Protein AF-A0A0G0NUH0-F1 (afdb_monomer_lite)

Radius of gyration: 32.31 Å; chains: 1; bounding box: 114×52×75 Å

Sequence (338 aa):
MPTHFAQTRKLNSAAATLIKDTLSTSQLSYFAVLGSGNTFGDSILTISTTLGPSKTTNNLFIGDTLSIGIGDSMHTYLVRDIGNTATIALNVGLSAVDLGTGAVAIATRSAVHTITFNPQSNVAGGIWQFLIKATDGTDESYNDGIPDQKGFDLGAAGANILTAGDVTCPWGATASVGTTTSVTTGTPSVTSYYHVIQCALGAGETNPTTGSSTVVIGNTNKLINPTKGIGNTVEGYADLYTFYIRHTDSGGTPIEPDAQGKIALIEAVRVTATVDPTLTFTIDTTDTIGSTACGPGTVLSSAQTNVTATAVPFGSVAIGSTANQLAQRLGVITNLRK

pLDDT: mean 83.92, std 16.9, range [37.66, 98.62]

Organism: NCBI:txid1618489

Structure (mmCIF, N/CA/C/O backbone):
data_AF-A0A0G0NUH0-F1
#
_entry.id   AF-A0A0G0NUH0-F1
#
loop_
_atom_site.group_PDB
_atom_site.id
_atom_site.type_symbol
_atom_site.label_atom_id
_atom_site.label_alt_id
_atom_site.label_comp_id
_atom_site.label_asym_id
_atom_site.label_entity_id
_atom_site.label_seq_id
_atom_site.pdbx_PDB_ins_code
_atom_site.Cartn_x
_atom_site.Cartn_y
_atom_site.Cartn_z
_atom_site.occupancy
_atom_site.B_iso_or_equiv
_atom_site.auth_seq_id
_atom_site.auth_comp_id
_atom_site.auth_asym_id
_atom_site.auth_atom_id
_atom_site.pdbx_PDB_model_num
ATOM 1 N N . MET A 1 1 ? 40.352 26.048 -44.660 1.00 42.00 1 MET A N 1
ATOM 2 C CA . MET A 1 1 ? 38.923 25.714 -44.496 1.00 42.00 1 MET A CA 1
ATOM 3 C C . MET A 1 1 ? 38.755 25.050 -43.139 1.00 42.00 1 MET A C 1
ATOM 5 O O . MET A 1 1 ? 39.303 23.968 -42.976 1.00 42.00 1 MET A O 1
ATOM 9 N N . PRO A 1 2 ? 38.105 25.678 -42.148 1.00 37.66 2 PRO A N 1
ATOM 10 C CA . PRO A 1 2 ? 37.816 25.013 -40.889 1.00 37.66 2 PRO A CA 1
ATOM 11 C C . PRO A 1 2 ? 36.540 24.182 -41.052 1.00 37.66 2 PRO A C 1
ATOM 13 O O . PRO A 1 2 ? 35.464 24.711 -41.323 1.00 37.66 2 PRO A O 1
ATOM 16 N N . THR A 1 3 ? 36.669 22.867 -40.920 1.00 42.84 3 THR A N 1
ATOM 17 C CA . THR A 1 3 ? 35.544 21.941 -40.786 1.00 42.84 3 THR A CA 1
ATOM 18 C C . THR A 1 3 ? 34.896 22.152 -39.421 1.00 42.84 3 THR A C 1
ATOM 20 O O . THR A 1 3 ? 35.413 21.694 -38.403 1.00 42.84 3 THR A O 1
ATOM 23 N N . HIS A 1 4 ? 33.764 22.853 -39.391 1.00 41.22 4 HIS A N 1
ATOM 24 C CA . HIS A 1 4 ? 32.862 22.841 -38.245 1.00 41.22 4 HIS A CA 1
ATOM 25 C C . HIS A 1 4 ? 32.198 21.462 -38.162 1.00 41.22 4 HIS A C 1
ATOM 27 O O . HIS A 1 4 ? 31.212 21.196 -38.845 1.00 41.22 4 HIS A O 1
ATOM 33 N N . PHE A 1 5 ? 32.729 20.580 -37.316 1.00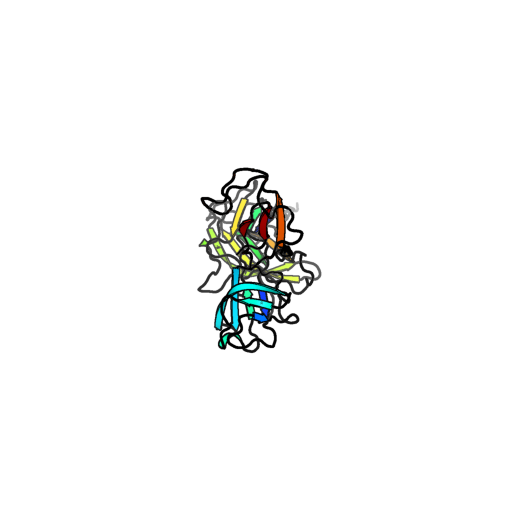 48.22 5 PHE A N 1
ATOM 34 C CA . PHE A 1 5 ? 31.928 19.484 -36.783 1.00 48.22 5 PHE A CA 1
ATOM 35 C C . PHE A 1 5 ? 30.891 20.102 -35.845 1.00 48.22 5 PHE A C 1
ATOM 37 O O . PHE A 1 5 ? 31.218 20.563 -34.751 1.00 48.22 5 PHE A O 1
ATOM 44 N N . ALA A 1 6 ? 29.639 20.154 -36.294 1.00 50.31 6 ALA A N 1
ATOM 45 C CA . ALA A 1 6 ? 28.519 20.381 -35.402 1.00 50.31 6 ALA A CA 1
ATOM 46 C C . ALA A 1 6 ? 28.491 19.212 -34.412 1.00 50.31 6 ALA A C 1
ATOM 48 O O . ALA A 1 6 ? 28.207 18.077 -34.789 1.00 50.31 6 ALA A O 1
ATOM 49 N N . GLN A 1 7 ? 28.817 19.482 -33.150 1.00 46.25 7 GLN A N 1
ATOM 50 C CA . GLN A 1 7 ? 28.501 18.575 -32.060 1.00 46.25 7 GLN A CA 1
ATOM 51 C C . GLN A 1 7 ? 26.977 18.432 -32.057 1.00 46.25 7 GLN A C 1
ATOM 53 O O . GLN A 1 7 ? 26.261 19.341 -31.634 1.00 46.25 7 GLN A O 1
ATOM 58 N N . THR A 1 8 ? 26.466 17.330 -32.607 1.00 43.47 8 THR A N 1
ATOM 59 C CA . THR A 1 8 ? 25.048 16.990 -32.516 1.00 43.47 8 THR A CA 1
ATOM 60 C C . THR A 1 8 ? 24.706 16.964 -31.035 1.00 43.47 8 THR A C 1
ATOM 62 O O . THR A 1 8 ? 25.209 16.112 -30.298 1.00 43.47 8 THR A O 1
ATOM 65 N N . ARG A 1 9 ? 23.894 17.921 -30.570 1.00 42.22 9 ARG A N 1
ATOM 66 C CA . ARG A 1 9 ? 23.266 17.802 -29.253 1.00 42.22 9 ARG A CA 1
ATOM 67 C C . ARG A 1 9 ? 22.572 16.444 -29.244 1.00 42.22 9 ARG A C 1
ATOM 69 O O . ARG A 1 9 ? 21.830 16.158 -30.183 1.00 42.22 9 ARG A O 1
ATOM 76 N N . LYS A 1 10 ? 22.834 15.607 -28.232 1.00 47.06 10 LYS A N 1
ATOM 77 C CA . LYS A 1 10 ? 22.001 14.424 -27.984 1.00 47.06 10 LYS A CA 1
ATOM 78 C C . LYS A 1 10 ? 20.554 14.919 -28.006 1.00 47.06 10 LYS A C 1
ATOM 80 O O . LYS A 1 10 ? 20.200 15.802 -27.225 1.00 47.06 10 LYS A O 1
ATOM 85 N N . LEU A 1 11 ? 19.762 14.430 -28.956 1.00 44.31 11 LEU A N 1
ATOM 86 C CA . LEU A 1 11 ? 18.319 14.591 -28.888 1.00 44.31 11 LEU A CA 1
ATOM 87 C C . LEU A 1 11 ? 17.907 13.794 -27.655 1.00 44.31 11 LEU A C 1
ATOM 89 O O . LEU A 1 11 ? 18.011 12.570 -27.657 1.00 44.31 11 LEU A O 1
ATOM 93 N N . ASN A 1 12 ? 17.541 14.485 -26.578 1.00 55.28 12 ASN A N 1
ATOM 94 C CA . ASN A 1 12 ? 16.866 13.821 -25.475 1.00 55.28 12 ASN A CA 1
ATOM 95 C C . ASN A 1 12 ? 15.562 13.280 -26.062 1.00 55.28 12 ASN A C 1
ATOM 97 O O . ASN A 1 12 ? 14.790 14.056 -26.633 1.00 55.28 12 ASN A O 1
ATOM 101 N N . SER A 1 13 ? 15.348 11.968 -25.980 1.00 65.75 13 SER A N 1
ATOM 102 C CA . SER A 1 13 ? 14.031 11.422 -26.286 1.00 65.75 13 SER A CA 1
ATOM 103 C C . SER A 1 13 ? 12.994 12.061 -25.353 1.00 65.75 13 SER A C 1
ATOM 105 O O . SER A 1 13 ? 13.316 12.477 -24.234 1.00 65.75 13 SER A O 1
ATOM 107 N N . ALA A 1 14 ? 11.763 12.201 -25.842 1.00 80.44 14 ALA A N 1
ATOM 108 C CA . ALA A 1 14 ? 10.648 12.640 -25.018 1.00 80.44 14 ALA A CA 1
ATOM 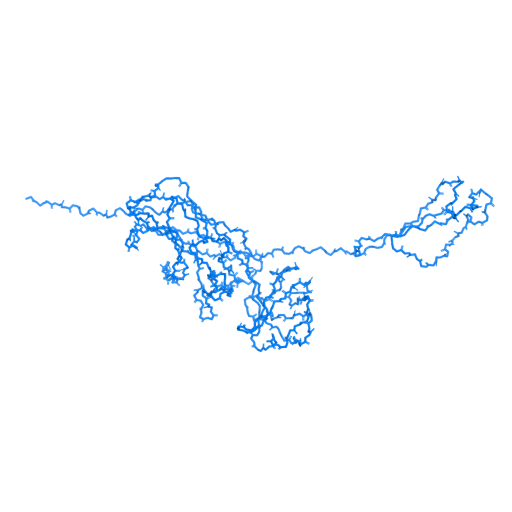109 C C . ALA A 1 14 ? 10.331 11.565 -23.969 1.00 80.44 14 ALA A C 1
ATOM 111 O O . ALA A 1 14 ? 10.426 10.382 -24.262 1.00 80.44 14 ALA A O 1
ATOM 112 N N . ALA A 1 15 ? 9.935 11.973 -22.764 1.00 88.25 15 ALA A N 1
ATOM 113 C CA . ALA A 1 15 ? 9.493 11.043 -21.727 1.00 88.25 15 ALA A CA 1
ATOM 114 C C . ALA A 1 15 ? 8.229 10.276 -22.158 1.00 88.25 15 ALA A C 1
ATOM 116 O O . ALA A 1 15 ? 7.454 10.762 -22.987 1.00 88.25 15 ALA A O 1
ATOM 117 N N . ALA A 1 16 ? 7.972 9.119 -21.543 1.00 92.00 16 ALA A N 1
ATOM 118 C CA . ALA A 1 16 ? 6.703 8.410 -21.703 1.00 92.00 16 ALA A CA 1
ATOM 119 C C . ALA A 1 16 ? 5.486 9.311 -21.406 1.00 92.00 16 ALA A C 1
ATOM 121 O O . ALA A 1 16 ? 5.523 10.196 -20.549 1.00 92.00 16 ALA A O 1
ATOM 122 N N . THR A 1 17 ? 4.381 9.072 -22.112 1.00 94.25 17 THR A N 1
ATOM 123 C CA . THR A 1 17 ? 3.155 9.885 -22.020 1.00 94.25 17 THR A CA 1
ATOM 124 C C . THR A 1 17 ? 1.944 9.046 -21.617 1.00 94.25 17 THR A C 1
ATOM 126 O O . THR A 1 17 ? 2.037 7.825 -21.511 1.00 94.25 17 THR A O 1
ATOM 129 N N . LEU A 1 18 ? 0.801 9.705 -21.369 1.00 92.12 18 LEU A N 1
ATOM 130 C CA . LEU A 1 18 ? -0.467 9.070 -20.965 1.00 92.12 18 LEU A CA 1
ATOM 131 C C . LEU A 1 18 ? -0.307 8.099 -19.789 1.00 92.12 18 LEU A C 1
ATOM 133 O O . LEU A 1 18 ? -0.877 7.010 -19.774 1.00 92.12 18 LEU A O 1
ATOM 137 N N . ILE A 1 19 ? 0.501 8.508 -18.815 1.00 95.06 19 ILE A N 1
ATOM 138 C CA . ILE A 1 19 ? 0.822 7.679 -17.665 1.00 95.06 19 ILE A CA 1
ATOM 139 C C . ILE A 1 19 ? -0.318 7.695 -16.648 1.00 95.06 19 ILE A C 1
ATOM 141 O O . ILE A 1 19 ? -0.847 8.749 -16.293 1.00 95.06 19 ILE A O 1
ATOM 145 N N . LYS A 1 20 ? -0.695 6.512 -16.173 1.00 96.31 20 LYS A N 1
ATOM 146 C CA . LYS A 1 20 ? -1.731 6.325 -15.157 1.00 96.31 20 LYS A CA 1
ATOM 147 C C . LYS A 1 20 ? -1.429 5.074 -14.353 1.00 96.31 20 LYS A C 1
ATOM 149 O O . LYS A 1 20 ? -1.197 4.029 -14.949 1.00 96.31 20 LYS A O 1
ATOM 154 N N . ASP A 1 21 ? -1.529 5.175 -13.034 1.00 97.69 21 ASP A N 1
ATOM 155 C CA . ASP A 1 21 ? -1.546 4.030 -12.127 1.00 97.69 21 ASP A CA 1
ATOM 156 C C . ASP A 1 21 ? -2.960 3.855 -11.557 1.00 97.69 21 ASP A C 1
ATOM 158 O O . ASP A 1 21 ? -3.577 4.815 -11.089 1.00 97.69 21 ASP A O 1
ATOM 162 N N . THR A 1 22 ? -3.504 2.645 -11.662 1.00 96.56 22 THR A N 1
ATOM 163 C CA . THR A 1 22 ? -4.802 2.273 -11.090 1.00 96.56 22 THR A CA 1
ATOM 164 C C . THR A 1 22 ? -4.594 1.197 -10.041 1.00 96.56 22 THR A C 1
ATOM 166 O O . THR A 1 22 ? -4.088 0.121 -10.355 1.00 96.56 22 THR A O 1
ATOM 169 N N . LEU A 1 23 ? -5.045 1.467 -8.820 1.00 96.81 23 LEU A N 1
ATOM 170 C CA . LEU A 1 23 ? -4.975 0.518 -7.719 1.00 96.81 23 LEU A CA 1
ATOM 171 C C . LEU A 1 23 ? -6.221 -0.365 -7.669 1.00 96.81 23 LEU A C 1
ATOM 173 O O . LEU A 1 23 ? -7.339 0.123 -7.840 1.00 96.81 23 LEU A O 1
ATOM 177 N N . SER A 1 24 ? -6.048 -1.646 -7.340 1.00 96.75 24 SER A N 1
ATOM 178 C CA . SER A 1 24 ? -7.176 -2.536 -7.023 1.00 96.75 24 SER A CA 1
ATOM 179 C C . SER A 1 24 ? -7.959 -2.091 -5.780 1.00 96.75 24 SER A C 1
ATOM 181 O O . SER A 1 24 ? -9.122 -2.446 -5.622 1.00 96.75 24 SER A O 1
ATOM 183 N N . THR A 1 25 ? -7.322 -1.326 -4.891 1.00 93.31 25 THR A N 1
ATOM 184 C CA . THR A 1 25 ? -7.959 -0.606 -3.786 1.00 93.31 25 THR A CA 1
ATOM 185 C C . THR A 1 25 ? -7.178 0.670 -3.493 1.00 93.31 25 THR A C 1
ATOM 187 O O . THR A 1 25 ? -5.952 0.643 -3.410 1.00 93.31 25 THR A O 1
ATOM 190 N N . SER A 1 26 ? -7.880 1.789 -3.325 1.00 92.44 26 SER A N 1
ATOM 191 C CA . SER A 1 26 ? -7.289 3.072 -2.928 1.00 92.44 26 SER A CA 1
ATOM 192 C C . SER A 1 26 ? -7.298 3.289 -1.412 1.00 92.44 26 SER A C 1
ATOM 194 O O . SER A 1 26 ? -7.044 4.401 -0.957 1.00 92.44 26 SER A O 1
ATOM 196 N N . GLN A 1 27 ? -7.655 2.268 -0.628 1.00 93.38 27 GLN A N 1
ATOM 197 C CA . GLN A 1 27 ? -7.767 2.393 0.820 1.00 93.38 27 GLN A CA 1
ATOM 198 C C . GLN A 1 27 ? -6.382 2.461 1.473 1.00 93.38 27 GLN A C 1
ATOM 200 O O . GLN A 1 27 ? -5.528 1.614 1.205 1.00 93.38 27 GLN A O 1
ATOM 205 N N . LEU A 1 28 ? -6.184 3.430 2.365 1.00 94.38 28 LEU A N 1
ATOM 206 C CA . LEU A 1 28 ? -5.006 3.494 3.234 1.00 94.38 28 LEU A CA 1
ATOM 207 C C . LEU A 1 28 ? -4.943 2.287 4.184 1.00 94.38 28 LEU A C 1
ATOM 209 O O . LEU A 1 28 ? -5.973 1.781 4.632 1.00 94.38 28 LEU A O 1
ATOM 213 N N . SER A 1 29 ? -3.742 1.859 4.556 1.00 95.62 29 SER A N 1
ATOM 214 C CA . SER A 1 29 ? -3.561 0.945 5.686 1.00 95.62 29 SER A CA 1
ATOM 215 C C . SER A 1 29 ? -3.875 1.633 7.016 1.00 95.62 29 SER A C 1
ATOM 217 O O . SER A 1 29 ? -3.938 2.860 7.123 1.00 95.62 29 SER A O 1
ATOM 219 N N . TYR A 1 30 ? -4.064 0.826 8.053 1.00 95.19 30 TYR A N 1
ATOM 220 C CA . TYR A 1 30 ? -4.311 1.284 9.409 1.00 95.19 30 TYR A CA 1
ATOM 221 C C . TYR A 1 30 ? -3.113 0.979 10.305 1.00 95.19 30 TYR A C 1
ATOM 223 O O . TYR A 1 30 ? -2.626 -0.148 10.324 1.00 95.19 30 TYR A O 1
ATOM 231 N N . PHE A 1 31 ? -2.679 1.971 11.075 1.00 95.00 31 PHE A N 1
ATOM 232 C CA . PHE A 1 31 ? -1.661 1.828 12.113 1.00 95.00 31 PHE A CA 1
ATOM 233 C C . PHE A 1 31 ? -2.004 2.788 13.242 1.00 95.00 31 PHE A C 1
ATOM 235 O O . PHE A 1 31 ? -1.845 4.003 13.093 1.00 95.00 31 PHE A O 1
ATOM 242 N N . ALA A 1 32 ? -2.459 2.260 14.371 1.00 95.19 32 ALA A N 1
ATOM 243 C CA . ALA A 1 32 ? -2.742 3.037 15.570 1.00 95.19 32 ALA A CA 1
ATOM 244 C C . ALA A 1 32 ? -1.865 2.582 16.732 1.00 95.19 32 ALA A C 1
ATOM 246 O O . ALA A 1 32 ? -1.564 1.401 16.868 1.00 95.19 32 ALA A O 1
ATOM 247 N N . VAL A 1 33 ? -1.507 3.517 17.607 1.00 95.44 33 VAL A N 1
ATOM 248 C CA . VAL A 1 33 ? -0.908 3.195 18.909 1.00 95.44 33 VAL A CA 1
ATOM 249 C C . VAL A 1 33 ? -2.034 2.885 19.892 1.00 95.44 33 VAL A C 1
ATOM 251 O O . VAL A 1 33 ? -3.074 3.545 19.861 1.00 95.44 33 VAL A O 1
ATOM 254 N N . LEU A 1 34 ? -1.853 1.901 20.772 1.00 96.25 34 LEU A N 1
ATOM 255 C CA . LEU A 1 34 ? -2.833 1.586 21.811 1.00 96.25 34 LEU A CA 1
ATOM 256 C C . LEU A 1 34 ? -2.995 2.747 22.804 1.00 96.25 34 LEU A C 1
ATOM 258 O O . LEU A 1 34 ? -2.041 3.434 23.171 1.00 96.25 34 LEU A O 1
ATOM 262 N N . GLY A 1 35 ? -4.236 2.977 23.228 1.00 94.75 35 GLY A N 1
ATOM 263 C CA . GLY A 1 35 ? -4.587 3.956 24.252 1.00 94.75 35 GLY A CA 1
ATOM 264 C C . GLY A 1 35 ? -4.334 3.431 25.665 1.00 94.75 35 GLY A C 1
ATOM 265 O O . GLY A 1 35 ? -4.039 2.252 25.879 1.00 94.75 35 GLY A O 1
ATOM 266 N N . SER A 1 36 ? -4.477 4.307 26.658 1.00 91.19 36 SER A N 1
ATOM 267 C CA . SER A 1 36 ? -4.458 3.895 28.061 1.00 91.19 36 SER A CA 1
ATOM 268 C C . SER A 1 36 ? -5.728 3.124 28.434 1.00 91.19 36 SER A C 1
ATOM 270 O O . SER A 1 36 ? -6.788 3.318 27.843 1.00 91.19 36 SER A O 1
ATOM 272 N N . GLY A 1 37 ? -5.626 2.263 29.449 1.00 90.69 37 GLY A N 1
ATOM 273 C CA . GLY A 1 37 ? -6.780 1.570 30.030 1.00 90.69 37 GLY A CA 1
ATOM 274 C C . GLY A 1 37 ? -7.122 0.216 29.409 1.00 90.69 37 GLY A C 1
ATOM 275 O O . GLY A 1 37 ? -8.014 -0.441 29.927 1.00 90.69 37 GLY A O 1
ATOM 276 N N . ASN A 1 38 ? -6.406 -0.228 28.372 1.00 95.06 38 ASN A N 1
ATOM 277 C CA . ASN A 1 38 ? -6.509 -1.607 27.892 1.00 95.06 38 ASN A CA 1
ATOM 278 C C . ASN A 1 38 ? -5.914 -2.580 28.920 1.00 95.06 38 ASN A C 1
ATOM 280 O O . ASN A 1 38 ? -4.800 -2.376 29.409 1.00 95.06 38 ASN A O 1
ATOM 284 N N . THR A 1 39 ? -6.637 -3.650 29.222 1.00 95.44 39 THR A N 1
ATOM 285 C CA . THR A 1 39 ? -6.254 -4.694 30.172 1.00 95.44 39 THR A CA 1
ATOM 286 C C . THR A 1 39 ? -6.440 -6.090 29.580 1.00 95.44 39 THR A C 1
ATOM 288 O O . THR A 1 39 ? -7.087 -6.290 28.551 1.00 95.44 39 THR A O 1
ATOM 291 N N . PHE A 1 40 ? -5.796 -7.082 30.199 1.00 95.62 40 PHE A N 1
ATOM 292 C CA . PHE A 1 40 ? -5.852 -8.463 29.728 1.00 95.62 40 PHE A CA 1
ATOM 293 C C . PHE A 1 40 ? -7.292 -8.981 29.740 1.00 95.62 40 PHE A C 1
ATOM 295 O O . PHE A 1 40 ? -7.987 -8.871 30.747 1.00 95.62 40 PHE A O 1
ATOM 302 N N . GLY A 1 41 ? -7.708 -9.595 28.632 1.00 95.62 41 GLY A N 1
ATOM 303 C CA . GLY A 1 41 ? -9.059 -10.114 28.456 1.00 95.62 41 GLY A CA 1
ATOM 304 C C . GLY A 1 41 ? -10.074 -9.084 27.956 1.00 95.62 41 GLY A C 1
ATOM 305 O O . GLY A 1 41 ? -11.197 -9.482 27.638 1.00 95.62 41 GLY A O 1
ATOM 306 N N . ASP A 1 42 ? -9.704 -7.807 27.809 1.00 96.12 42 ASP A N 1
ATOM 307 C CA . ASP A 1 42 ? -10.608 -6.805 27.244 1.00 96.12 42 ASP A CA 1
ATOM 308 C C . ASP A 1 42 ? -10.957 -7.145 25.798 1.00 96.12 42 ASP A C 1
ATOM 310 O O . ASP A 1 42 ? -10.086 -7.351 24.958 1.00 96.12 42 ASP A O 1
ATOM 314 N N . SER A 1 43 ? -12.253 -7.184 25.498 1.00 95.56 43 SER A N 1
ATOM 315 C CA . SER A 1 43 ? -12.764 -7.318 24.127 1.00 95.56 43 SER A CA 1
ATOM 316 C C . SER A 1 43 ? -13.064 -5.964 23.484 1.00 95.56 43 SER A C 1
ATOM 318 O O . SER A 1 43 ? -13.479 -5.913 22.331 1.00 95.56 43 SER A O 1
ATOM 320 N N . ILE A 1 44 ? -12.847 -4.865 24.212 1.00 96.69 44 ILE A N 1
ATOM 321 C CA . ILE A 1 44 ? -12.942 -3.502 23.698 1.00 96.69 44 ILE A CA 1
ATOM 322 C C . ILE A 1 44 ? -11.544 -2.898 23.743 1.00 96.69 44 ILE A C 1
ATOM 324 O O . ILE A 1 44 ? -11.040 -2.540 24.802 1.00 96.69 44 ILE A O 1
ATOM 328 N N . LEU A 1 45 ? -10.934 -2.780 22.572 1.00 97.44 45 LEU A N 1
ATOM 329 C CA . LEU A 1 45 ? -9.658 -2.121 22.377 1.00 97.44 45 LEU A CA 1
ATOM 330 C C . LEU A 1 45 ? -9.863 -0.610 22.304 1.00 97.44 45 LEU A C 1
ATOM 332 O O . LEU A 1 45 ? -10.657 -0.121 21.502 1.00 97.44 45 LEU A O 1
ATOM 336 N N . THR A 1 46 ? -9.090 0.125 23.088 1.00 97.12 46 THR A N 1
ATOM 337 C CA . THR A 1 46 ? -8.982 1.582 23.011 1.00 97.12 46 THR A CA 1
ATOM 338 C C . THR A 1 46 ? -7.682 1.965 22.309 1.00 97.12 46 THR A C 1
ATOM 340 O O . THR A 1 46 ? -6.607 1.512 22.706 1.00 97.12 46 THR A O 1
ATOM 343 N N . ILE A 1 47 ? -7.749 2.816 21.287 1.00 96.88 47 ILE A N 1
ATOM 344 C CA . ILE A 1 47 ? -6.569 3.390 20.616 1.00 96.88 47 ILE A CA 1
ATOM 345 C C . ILE A 1 47 ? -6.230 4.774 21.179 1.00 96.88 47 ILE A C 1
ATOM 347 O O . ILE A 1 47 ? -7.071 5.455 21.768 1.00 96.88 47 ILE A O 1
ATOM 351 N N . SER A 1 48 ? -4.996 5.219 20.969 1.00 95.19 48 SER A N 1
ATOM 352 C CA . SER A 1 48 ? -4.593 6.594 21.229 1.00 95.19 48 SER A CA 1
ATOM 353 C C . SER A 1 48 ? -5.116 7.513 20.129 1.00 95.19 48 SER A C 1
ATOM 355 O O . SER A 1 48 ? -4.894 7.279 18.945 1.00 95.19 48 SER A O 1
ATOM 357 N N . THR A 1 49 ? -5.770 8.604 20.521 1.00 92.62 49 THR A N 1
ATOM 358 C CA . THR A 1 49 ? -6.239 9.645 19.591 1.00 92.62 49 THR A CA 1
ATOM 359 C C . THR A 1 49 ? -5.211 10.758 19.376 1.00 92.62 49 THR A C 1
ATOM 361 O O . THR A 1 49 ? -5.452 11.706 18.629 1.00 92.62 49 THR A O 1
ATOM 364 N N . THR A 1 50 ? -4.046 10.667 20.025 1.00 91.69 50 THR A N 1
ATOM 365 C CA . THR A 1 50 ? -2.979 11.678 19.952 1.00 91.69 50 THR A CA 1
ATOM 366 C C . THR A 1 50 ? -1.669 11.127 19.398 1.00 91.69 50 THR A C 1
ATOM 368 O O . THR A 1 50 ? -0.888 11.900 18.839 1.00 91.69 50 THR A O 1
ATOM 371 N N . LEU A 1 51 ? -1.445 9.814 19.497 1.00 91.12 51 LEU A N 1
ATOM 372 C CA . LEU A 1 51 ? -0.227 9.136 19.054 1.00 91.12 51 LEU A CA 1
ATOM 373 C C . LEU A 1 51 ? -0.470 8.274 17.814 1.00 91.12 51 LEU A C 1
ATOM 375 O O . LEU A 1 51 ? -1.558 7.746 17.611 1.00 91.12 51 LEU A O 1
ATOM 379 N N . GLY A 1 52 ? 0.593 8.095 17.032 1.00 89.56 52 GLY A N 1
ATOM 380 C CA . GLY A 1 52 ? 0.599 7.266 15.833 1.00 89.56 52 GLY A CA 1
ATOM 381 C C . GLY A 1 52 ? -0.022 7.926 14.592 1.00 89.56 52 GLY A C 1
ATOM 382 O O . GLY A 1 52 ? -0.582 9.027 14.677 1.00 89.56 52 GLY A O 1
ATOM 383 N N . PRO A 1 53 ? 0.087 7.255 13.431 1.00 90.31 53 PRO A N 1
ATOM 384 C CA . PRO A 1 53 ? -0.504 7.697 12.168 1.00 90.31 53 PRO A CA 1
ATOM 385 C C . PRO A 1 53 ? -2.035 7.735 12.196 1.00 90.31 53 PRO A C 1
ATOM 387 O O . PRO A 1 53 ? -2.652 8.741 11.842 1.00 90.31 53 PRO A O 1
ATOM 390 N N . SER A 1 54 ? -2.659 6.644 12.644 1.00 91.94 54 SER A N 1
ATOM 391 C CA . SER A 1 54 ? -4.114 6.503 12.712 1.00 91.94 54 SER A CA 1
ATOM 392 C C . SER A 1 54 ? -4.589 6.864 14.112 1.00 91.94 54 SER A C 1
ATOM 394 O O . SER A 1 54 ? -4.323 6.152 15.076 1.00 91.94 54 SER A O 1
ATOM 396 N N . LYS A 1 55 ? -5.291 7.994 14.207 1.00 91.88 55 LYS A N 1
ATOM 397 C CA . LYS A 1 55 ? -5.788 8.573 15.469 1.00 91.88 55 LYS A CA 1
ATOM 398 C C . LYS A 1 55 ? -7.290 8.392 15.665 1.00 91.88 55 LYS A C 1
ATOM 400 O O . LYS A 1 55 ? -7.849 8.855 16.657 1.00 91.88 55 LYS A O 1
ATOM 405 N N . THR A 1 56 ? -7.948 7.770 14.693 1.00 92.00 56 THR A N 1
ATOM 406 C CA . THR A 1 56 ? -9.373 7.461 14.718 1.00 92.00 56 THR A CA 1
ATOM 407 C C . THR A 1 56 ? -9.590 6.061 14.166 1.00 92.00 56 THR A C 1
ATOM 409 O O . THR A 1 56 ? -8.797 5.579 13.365 1.00 92.00 56 THR A O 1
ATOM 412 N N . THR A 1 57 ? -10.701 5.427 14.516 1.00 92.88 57 THR A N 1
ATOM 413 C CA . THR A 1 57 ? -11.124 4.128 13.968 1.00 92.88 57 THR A CA 1
ATOM 414 C C . THR A 1 57 ? -11.779 4.231 12.583 1.00 92.88 57 THR A C 1
ATOM 416 O O . THR A 1 57 ? -12.413 3.279 12.130 1.00 92.88 57 THR A O 1
ATOM 419 N N . ASN A 1 58 ? -11.760 5.401 11.938 1.00 88.50 58 ASN A N 1
ATOM 420 C CA . ASN A 1 58 ? -12.649 5.685 10.805 1.00 88.50 58 ASN A CA 1
ATOM 421 C C . ASN A 1 58 ? -12.231 4.976 9.509 1.00 88.50 58 ASN A C 1
ATOM 423 O O . ASN A 1 58 ? -13.075 4.745 8.651 1.00 88.50 58 ASN A O 1
ATOM 427 N N . ASN A 1 59 ? -10.969 4.549 9.409 1.00 89.44 59 ASN A N 1
ATOM 428 C CA . ASN A 1 59 ? -10.468 3.717 8.312 1.00 89.44 59 ASN A CA 1
ATOM 429 C C . ASN A 1 59 ? -10.595 2.197 8.593 1.00 89.44 59 ASN A C 1
ATOM 431 O O . ASN A 1 59 ? -9.947 1.392 7.925 1.00 89.44 59 ASN A O 1
ATOM 435 N N . LEU A 1 60 ? -11.403 1.799 9.586 1.00 92.31 60 LEU A N 1
ATOM 436 C CA . LEU A 1 60 ? -11.683 0.399 9.922 1.00 92.31 60 LEU A CA 1
ATOM 437 C C . LEU A 1 60 ? -13.159 0.030 9.728 1.00 92.31 60 LEU A C 1
ATOM 439 O O . LEU A 1 60 ? -14.079 0.813 10.001 1.00 92.31 60 LEU A O 1
ATOM 443 N N . PHE A 1 61 ? -13.370 -1.226 9.343 1.00 91.50 61 PHE A N 1
ATOM 444 C CA . PHE A 1 61 ? -14.669 -1.857 9.149 1.00 91.50 61 PHE A CA 1
ATOM 445 C C . PHE A 1 61 ? -14.831 -3.124 9.980 1.00 91.50 61 PHE A C 1
ATOM 447 O O . PHE A 1 61 ? -13.875 -3.806 10.343 1.00 91.50 61 PHE A O 1
ATOM 454 N N . ILE A 1 62 ? -16.090 -3.474 10.235 1.00 93.44 62 ILE A N 1
ATOM 455 C CA . ILE A 1 62 ? -16.447 -4.773 10.801 1.00 93.44 62 ILE A CA 1
ATOM 456 C C . ILE A 1 62 ? -15.950 -5.878 9.867 1.00 93.44 62 ILE A C 1
ATOM 458 O O . ILE A 1 62 ? -16.188 -5.839 8.662 1.00 93.44 62 ILE A O 1
ATOM 462 N N . GLY A 1 63 ? -15.291 -6.879 10.445 1.00 94.50 63 GLY A N 1
ATOM 463 C CA . GLY A 1 63 ? -14.662 -7.978 9.722 1.00 94.50 63 GLY A CA 1
ATOM 464 C C . GLY A 1 63 ? -13.193 -7.740 9.382 1.00 94.50 63 GLY A C 1
ATOM 465 O O . GLY A 1 63 ? -12.530 -8.694 8.984 1.00 94.50 63 GLY A O 1
ATOM 466 N N . ASP A 1 64 ? -12.672 -6.526 9.583 1.00 95.88 64 ASP A N 1
ATOM 467 C CA . ASP A 1 64 ? -11.253 -6.254 9.385 1.00 95.88 64 ASP A CA 1
ATOM 468 C C . ASP A 1 64 ? -10.383 -7.071 10.337 1.00 95.88 64 ASP A C 1
ATOM 470 O O . ASP A 1 64 ? -10.711 -7.273 11.508 1.00 95.88 64 ASP A O 1
ATOM 474 N N . THR A 1 65 ? -9.242 -7.514 9.820 1.00 96.81 65 THR A N 1
ATOM 475 C CA . THR A 1 65 ? -8.212 -8.193 10.598 1.00 96.81 65 THR A CA 1
ATOM 476 C C . THR A 1 65 ? -7.226 -7.170 11.153 1.00 96.81 65 THR A C 1
ATOM 478 O O . THR A 1 65 ? -6.652 -6.395 10.388 1.00 96.81 65 THR A O 1
ATOM 481 N N . LEU A 1 66 ? -7.010 -7.197 12.467 1.00 97.19 66 LEU A N 1
ATOM 482 C CA . LEU A 1 66 ? -6.015 -6.390 13.166 1.00 97.19 66 LEU A CA 1
ATOM 483 C C . LEU A 1 66 ? -4.893 -7.275 13.693 1.00 97.19 66 LEU A C 1
ATOM 485 O O . LEU A 1 66 ? -5.147 -8.256 14.385 1.00 97.19 66 LEU A O 1
ATOM 489 N N . SER A 1 67 ? -3.658 -6.893 13.407 1.00 95.75 67 SER A N 1
ATOM 490 C CA . SER A 1 67 ? -2.472 -7.384 14.093 1.00 95.75 67 SER A CA 1
ATOM 491 C C . SER A 1 67 ? -2.196 -6.452 15.270 1.00 95.75 67 SER A C 1
ATOM 493 O O . SER A 1 67 ? -1.980 -5.259 15.055 1.00 95.75 67 SER A O 1
ATOM 495 N N . ILE A 1 68 ? -2.261 -6.951 16.502 1.00 97.31 68 ILE A N 1
ATOM 496 C CA . ILE A 1 68 ? -2.088 -6.157 17.722 1.00 97.31 68 ILE A CA 1
ATOM 497 C C . ILE A 1 68 ? -0.922 -6.716 18.524 1.00 97.31 68 ILE A C 1
ATOM 499 O O . ILE A 1 68 ? -0.853 -7.926 18.725 1.00 97.31 68 ILE A O 1
ATOM 503 N N . GLY A 1 69 ? -0.027 -5.848 18.988 1.00 95.19 69 GLY A N 1
ATOM 504 C CA . GLY A 1 69 ? 1.099 -6.257 19.819 1.00 95.19 69 GLY A CA 1
ATOM 505 C C . GLY A 1 69 ? 2.275 -5.290 19.771 1.00 95.19 69 GLY A C 1
ATOM 506 O O . GLY A 1 69 ? 2.095 -4.099 19.510 1.00 95.19 69 GLY A O 1
ATOM 507 N N . ILE A 1 70 ? 3.474 -5.800 20.060 1.00 89.94 70 ILE A N 1
ATOM 508 C CA . ILE A 1 70 ? 4.715 -5.017 20.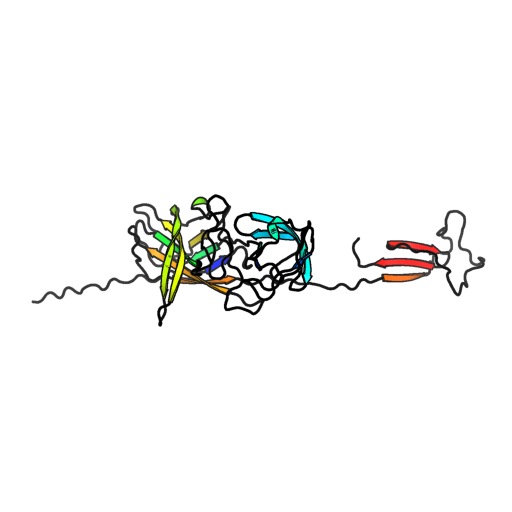163 1.00 89.94 70 ILE A CA 1
ATOM 509 C C . ILE A 1 70 ? 5.833 -5.716 19.396 1.00 89.94 70 ILE A C 1
ATOM 511 O O . ILE A 1 70 ? 6.159 -6.869 19.689 1.00 89.94 70 ILE A O 1
ATOM 515 N N . GLY A 1 71 ? 6.478 -4.990 18.478 1.00 83.25 71 GLY A N 1
ATOM 516 C CA . GLY A 1 71 ? 7.583 -5.519 17.675 1.00 83.25 71 GLY A CA 1
ATOM 517 C C . GLY A 1 71 ? 7.176 -6.810 16.964 1.00 83.25 71 GLY A C 1
ATOM 518 O O . GLY A 1 71 ? 6.137 -6.854 16.316 1.00 83.25 71 GLY A O 1
ATOM 519 N N . ASP A 1 72 ? 7.952 -7.877 17.154 1.00 80.44 72 ASP A N 1
ATOM 520 C CA . ASP A 1 72 ? 7.689 -9.186 16.536 1.00 80.44 72 ASP A CA 1
ATOM 521 C C . ASP A 1 72 ? 6.603 -10.011 17.257 1.00 80.44 72 ASP A C 1
ATOM 523 O O . ASP A 1 72 ? 6.211 -11.082 16.794 1.00 80.44 72 ASP A O 1
ATOM 527 N N . SER A 1 73 ? 6.112 -9.551 18.413 1.00 87.94 73 SER A N 1
ATOM 528 C CA . SER A 1 73 ? 5.076 -10.236 19.196 1.00 87.94 73 SER A CA 1
ATOM 529 C C . SER A 1 73 ? 3.704 -9.662 18.870 1.00 87.94 73 SER A C 1
ATOM 531 O O . SER A 1 73 ? 3.170 -8.855 19.627 1.00 87.94 73 SER A O 1
ATOM 533 N N . MET A 1 74 ? 3.156 -10.076 17.728 1.00 90.88 74 MET A N 1
ATOM 534 C CA . MET A 1 74 ? 1.872 -9.599 17.214 1.00 90.88 74 MET A CA 1
ATOM 535 C C . MET A 1 74 ? 0.840 -10.731 17.138 1.00 90.88 74 MET A C 1
ATOM 537 O O . MET A 1 74 ? 1.119 -11.803 16.598 1.00 90.88 74 MET A O 1
ATOM 541 N N . HIS A 1 75 ? -0.374 -10.483 17.628 1.00 94.38 75 HIS A N 1
ATOM 542 C CA . HIS A 1 75 ? -1.504 -11.412 17.569 1.00 94.38 75 HIS A CA 1
ATOM 543 C C . HIS A 1 75 ? -2.606 -10.896 16.649 1.00 94.38 75 HIS A C 1
ATOM 545 O O . HIS A 1 75 ? -2.836 -9.697 16.520 1.00 94.38 75 HIS A O 1
ATOM 551 N N . THR A 1 76 ? -3.311 -11.821 15.999 1.00 95.25 76 THR A N 1
ATOM 552 C CA . THR A 1 76 ? -4.367 -11.491 15.040 1.00 95.25 76 THR A CA 1
ATOM 553 C C . THR A 1 76 ? -5.750 -11.502 15.687 1.00 95.25 76 THR A C 1
ATOM 555 O O . THR A 1 76 ? -6.162 -12.493 16.287 1.00 95.25 76 THR A O 1
ATOM 558 N N . TYR A 1 77 ? -6.497 -10.426 15.469 1.00 97.62 77 TYR A N 1
ATOM 559 C CA . TYR A 1 77 ? -7.857 -10.204 15.939 1.00 97.62 77 TYR A CA 1
ATOM 560 C C . TYR A 1 77 ? -8.773 -9.838 14.773 1.00 97.62 77 TYR A C 1
ATOM 562 O O . TYR A 1 77 ? -8.322 -9.355 13.736 1.00 97.62 77 TYR A O 1
ATOM 570 N N . LEU A 1 78 ? -10.076 -10.037 14.952 1.00 97.94 78 LEU A N 1
ATOM 571 C CA . LEU A 1 78 ? -11.104 -9.571 14.025 1.00 97.94 78 LEU A CA 1
ATOM 572 C C . LEU A 1 78 ? -11.928 -8.468 14.677 1.00 97.94 78 LEU A C 1
ATOM 574 O O . LEU A 1 78 ? -12.431 -8.640 15.789 1.00 97.94 78 LEU A O 1
ATOM 578 N N . VAL A 1 79 ? -12.137 -7.381 13.941 1.00 97.50 79 VAL A N 1
ATOM 579 C CA . VAL A 1 79 ? -13.064 -6.313 14.309 1.00 97.50 79 VAL A CA 1
ATOM 580 C C . VAL A 1 79 ? -14.490 -6.858 14.259 1.00 97.50 79 VAL A C 1
ATOM 582 O O . VAL A 1 79 ? -14.976 -7.300 13.216 1.00 97.50 79 VAL A O 1
ATOM 585 N N . ARG A 1 80 ? -15.179 -6.838 15.397 1.00 97.06 80 ARG A N 1
ATOM 586 C CA . ARG A 1 80 ? -16.596 -7.208 15.522 1.00 97.06 80 ARG A CA 1
ATOM 587 C C . ARG A 1 80 ? -17.512 -6.009 15.422 1.00 97.06 80 ARG A C 1
ATOM 589 O O . ARG A 1 80 ? -18.575 -6.128 14.827 1.00 97.06 80 ARG A O 1
ATOM 596 N N . ASP A 1 81 ? -17.087 -4.890 15.987 1.00 94.75 81 ASP A N 1
ATOM 597 C CA . ASP A 1 81 ? -17.823 -3.637 15.947 1.00 94.75 81 ASP A CA 1
ATOM 598 C C . ASP A 1 81 ? -16.869 -2.453 16.128 1.00 94.75 81 ASP A C 1
ATOM 600 O O . ASP A 1 81 ? -15.739 -2.618 16.596 1.00 94.75 81 ASP A O 1
ATOM 604 N N . ILE A 1 82 ? -17.322 -1.256 15.771 1.00 93.38 82 ILE A N 1
ATOM 605 C CA . ILE A 1 82 ? -16.604 -0.007 16.021 1.00 93.38 82 ILE A CA 1
ATOM 606 C C . ILE A 1 82 ? -17.469 0.857 16.932 1.00 93.38 82 ILE A C 1
ATOM 608 O O . ILE A 1 82 ? -18.484 1.400 16.501 1.00 93.38 82 ILE A O 1
ATOM 612 N N . GLY A 1 83 ? -17.058 0.986 18.195 1.00 90.12 83 GLY A N 1
ATOM 613 C CA . GLY A 1 83 ? -17.866 1.644 19.219 1.00 90.12 83 GLY A CA 1
ATOM 614 C C . GLY A 1 83 ? -17.910 3.162 19.053 1.00 90.12 83 GLY A C 1
ATOM 615 O O . GLY A 1 83 ? -18.976 3.772 19.099 1.00 90.12 83 GLY A O 1
ATOM 616 N N . ASN A 1 84 ? -16.752 3.790 18.863 1.00 90.88 84 ASN A N 1
ATOM 617 C CA . ASN A 1 84 ? -16.614 5.219 18.584 1.00 90.88 84 ASN A CA 1
ATOM 618 C C . ASN A 1 84 ? -15.274 5.484 17.883 1.00 90.88 84 ASN A C 1
ATOM 620 O O . ASN A 1 84 ? -14.588 4.542 17.506 1.00 90.88 84 ASN A O 1
ATOM 624 N N . THR A 1 85 ? -14.883 6.752 17.731 1.00 91.75 85 THR A N 1
ATOM 625 C CA . THR A 1 85 ? -13.635 7.148 17.058 1.00 91.75 85 THR A CA 1
ATOM 626 C C . THR A 1 85 ? -12.360 6.615 17.712 1.00 91.75 85 THR A C 1
ATOM 628 O O . THR A 1 85 ? -11.311 6.703 17.089 1.00 91.75 85 THR A O 1
ATOM 631 N N . ALA A 1 86 ? -12.415 6.067 18.925 1.00 95.31 86 ALA A N 1
ATOM 632 C CA . ALA A 1 86 ? -11.272 5.547 19.667 1.00 95.31 86 ALA A CA 1
ATOM 633 C C . ALA A 1 86 ? -11.443 4.097 20.153 1.00 95.31 86 ALA A C 1
ATOM 635 O O . ALA A 1 86 ? -10.504 3.557 20.737 1.00 95.31 86 ALA A O 1
ATOM 636 N N . THR A 1 87 ? -12.603 3.460 19.953 1.00 96.12 87 THR A N 1
ATOM 637 C CA . THR A 1 87 ? -12.879 2.125 20.506 1.00 96.12 87 THR A CA 1
ATOM 638 C C . THR A 1 87 ? -13.315 1.116 19.452 1.00 96.12 87 THR A C 1
ATOM 640 O O . THR A 1 87 ? -14.161 1.383 18.597 1.00 96.12 87 THR A O 1
ATOM 643 N N . ILE A 1 88 ? -12.738 -0.078 19.543 1.00 97.62 88 ILE A N 1
ATOM 644 C CA . ILE A 1 88 ? -12.915 -1.187 18.607 1.00 97.62 88 ILE A CA 1
ATOM 645 C C . ILE A 1 88 ? -13.332 -2.411 19.422 1.00 97.62 88 ILE A C 1
ATOM 647 O O . ILE A 1 88 ? -12.636 -2.787 20.361 1.00 97.62 88 ILE A O 1
ATOM 651 N N . ALA A 1 89 ? -14.442 -3.054 19.070 1.00 97.50 89 ALA A N 1
ATOM 652 C CA . ALA A 1 89 ? -14.809 -4.338 19.655 1.00 97.50 89 ALA A CA 1
ATOM 653 C C . ALA A 1 89 ? -14.132 -5.474 18.876 1.00 97.50 89 ALA A C 1
ATOM 655 O O . ALA A 1 89 ? -14.221 -5.533 17.648 1.00 97.50 89 ALA A O 1
ATOM 656 N N . LEU A 1 90 ? -13.474 -6.387 19.584 1.00 98.00 90 LEU A N 1
ATOM 657 C CA . LEU A 1 90 ? -12.731 -7.519 19.036 1.00 98.00 90 LEU A CA 1
ATOM 658 C C . LEU A 1 90 ? -13.516 -8.829 19.185 1.00 98.00 90 LEU A C 1
ATOM 660 O O . LEU A 1 90 ? -14.448 -8.949 19.979 1.00 98.00 90 LEU A O 1
ATOM 664 N N . ASN A 1 91 ? -13.138 -9.846 18.411 1.00 96.69 91 ASN A N 1
ATOM 665 C CA . ASN A 1 91 ? -13.744 -11.180 18.469 1.00 96.69 91 ASN A CA 1
ATOM 666 C C . ASN A 1 91 ? -13.401 -11.975 19.729 1.00 96.69 91 ASN A C 1
ATOM 668 O O . ASN A 1 91 ? -14.132 -12.907 20.062 1.00 96.69 91 ASN A O 1
ATOM 672 N N . VAL A 1 92 ? -12.288 -11.646 20.373 1.00 95.88 92 VAL A N 1
ATOM 673 C CA . VAL A 1 92 ? -11.782 -12.276 21.592 1.00 95.88 92 VAL A CA 1
ATOM 674 C C . VAL A 1 92 ? -11.123 -11.208 22.464 1.00 95.88 92 VAL A C 1
ATOM 676 O O . VAL A 1 92 ? -10.832 -10.112 21.985 1.00 95.88 92 VAL A O 1
ATOM 679 N N . GLY A 1 93 ? -10.913 -11.521 23.742 1.00 95.88 93 GLY A N 1
ATOM 680 C CA . GLY A 1 93 ? -10.194 -10.638 24.657 1.00 95.88 93 GLY A CA 1
ATOM 681 C C . GLY A 1 93 ? -8.707 -10.517 24.308 1.00 95.88 93 GLY A C 1
ATOM 682 O O . GLY A 1 93 ? -8.113 -11.478 23.816 1.00 95.88 93 GLY A O 1
ATOM 683 N N . LEU A 1 94 ? -8.117 -9.354 24.584 1.00 95.69 94 LEU A N 1
ATOM 684 C CA . LEU A 1 94 ? -6.698 -9.068 24.363 1.00 95.69 94 LEU A CA 1
ATOM 685 C C . LEU A 1 94 ? -5.792 -10.000 25.174 1.00 95.69 94 LEU A C 1
ATOM 687 O O . LEU A 1 94 ? -6.044 -10.272 26.353 1.00 95.69 94 LEU A O 1
ATOM 691 N N . SER A 1 95 ? -4.699 -10.445 24.557 1.00 93.44 95 SER A N 1
ATOM 692 C CA . SER A 1 95 ? -3.644 -11.203 25.224 1.00 93.44 95 SER A CA 1
ATOM 693 C C . SER A 1 95 ? -2.779 -10.295 26.097 1.00 93.44 95 SER A C 1
ATOM 695 O O . SER A 1 95 ? -2.578 -9.120 25.802 1.00 93.44 95 SER A O 1
ATOM 697 N N . ALA A 1 96 ? -2.213 -10.839 27.178 1.00 90.00 96 ALA A N 1
ATOM 698 C CA . ALA A 1 96 ? -1.408 -10.058 28.120 1.00 90.00 96 ALA A CA 1
ATOM 699 C C . ALA A 1 96 ? -0.120 -9.517 27.477 1.00 90.00 96 ALA A C 1
ATOM 701 O O . ALA A 1 96 ? 0.395 -8.480 27.887 1.00 90.00 96 ALA A O 1
ATOM 702 N N . VAL A 1 97 ? 0.385 -10.217 26.460 1.00 86.69 97 VAL A N 1
ATOM 703 C CA . VAL A 1 97 ? 1.599 -9.842 25.723 1.00 86.69 97 VAL A CA 1
ATOM 704 C C . VAL A 1 97 ? 1.376 -8.684 24.744 1.00 86.69 97 VAL A C 1
ATOM 706 O O . VAL A 1 97 ? 2.350 -8.093 24.292 1.00 86.69 97 VAL A O 1
ATOM 709 N N . ASP A 1 98 ? 0.120 -8.302 24.484 1.00 89.75 98 ASP A N 1
ATOM 710 C CA . ASP A 1 98 ? -0.225 -7.232 23.540 1.00 89.75 98 ASP A CA 1
ATOM 711 C C . ASP A 1 98 ? -0.334 -5.848 24.205 1.00 89.75 98 ASP A C 1
ATOM 713 O O . ASP A 1 98 ? -0.601 -4.855 23.535 1.00 89.75 98 ASP A O 1
ATOM 717 N N . LEU A 1 99 ? -0.167 -5.765 25.530 1.00 88.56 99 LEU A N 1
ATOM 718 C CA . LEU A 1 99 ? -0.588 -4.615 26.350 1.00 88.56 99 LEU A CA 1
ATOM 719 C C . LEU A 1 99 ? 0.563 -3.765 26.914 1.00 88.56 99 LEU A C 1
ATOM 721 O O . LEU A 1 99 ? 0.367 -2.972 27.835 1.00 88.56 99 LEU A O 1
ATOM 725 N N . GLY A 1 100 ? 1.779 -3.933 26.402 1.00 84.06 100 GLY A N 1
ATOM 726 C CA . GLY A 1 100 ? 2.940 -3.154 26.840 1.00 84.06 100 GLY A CA 1
ATOM 727 C C . GLY A 1 100 ? 3.048 -1.764 26.195 1.00 84.06 100 GLY A C 1
ATOM 728 O O . GLY A 1 100 ? 2.337 -1.403 25.256 1.00 84.06 100 GLY A O 1
ATOM 729 N N . THR A 1 101 ? 3.985 -0.964 26.704 1.00 85.50 101 THR A N 1
ATOM 730 C CA . THR A 1 101 ? 4.297 0.363 26.156 1.00 85.50 101 THR A CA 1
ATOM 731 C C . THR A 1 101 ? 4.723 0.261 24.695 1.00 85.50 101 THR A C 1
ATOM 733 O O . THR A 1 101 ? 5.612 -0.517 24.362 1.00 85.50 101 THR A O 1
ATOM 736 N N . GLY A 1 102 ? 4.125 1.094 23.842 1.00 85.12 102 GLY A N 1
ATOM 737 C CA . GLY A 1 102 ? 4.409 1.093 22.408 1.00 85.12 102 GLY A CA 1
ATOM 738 C C . GLY A 1 102 ? 3.647 0.024 21.628 1.00 85.12 102 GLY A C 1
ATOM 739 O O . GLY A 1 102 ? 3.938 -0.158 20.452 1.00 85.12 102 GLY A O 1
ATOM 740 N N . ALA A 1 103 ? 2.677 -0.658 22.247 1.00 94.75 103 ALA A N 1
ATOM 741 C CA . ALA A 1 103 ? 1.799 -1.563 21.524 1.00 94.75 103 ALA A CA 1
ATOM 742 C C . ALA A 1 103 ? 0.991 -0.832 20.450 1.00 94.75 103 ALA A C 1
ATOM 744 O O . ALA A 1 103 ? 0.543 0.308 20.633 1.00 94.75 103 ALA A O 1
ATOM 745 N N . VAL A 1 104 ? 0.796 -1.514 19.330 1.00 96.12 104 VAL A N 1
ATOM 746 C CA . VAL A 1 104 ? 0.147 -0.981 18.134 1.00 96.12 104 VAL A CA 1
ATOM 747 C C . VAL A 1 104 ? -0.926 -1.933 17.633 1.00 96.12 104 VAL A C 1
ATOM 749 O O . VAL A 1 104 ? -0.889 -3.128 17.908 1.00 96.12 104 VAL A O 1
ATOM 752 N N . ALA A 1 105 ? -1.885 -1.388 16.893 1.00 96.75 105 ALA A N 1
ATOM 753 C CA . ALA A 1 105 ? -2.899 -2.119 16.153 1.00 96.75 105 ALA A CA 1
ATOM 754 C C . ALA A 1 105 ? -2.767 -1.775 14.667 1.00 96.75 105 ALA A C 1
ATOM 756 O O . ALA A 1 105 ? -2.909 -0.613 14.276 1.00 96.75 105 ALA A O 1
ATOM 757 N N . ILE A 1 106 ? -2.501 -2.788 13.847 1.00 96.31 106 ILE A N 1
ATOM 758 C CA . ILE A 1 106 ? -2.158 -2.648 12.433 1.00 96.31 106 ILE A CA 1
ATOM 759 C C . ILE A 1 106 ? -3.163 -3.424 11.582 1.00 96.31 106 ILE A C 1
ATOM 761 O O . ILE A 1 106 ? -3.408 -4.603 11.824 1.00 96.31 106 ILE A O 1
ATOM 765 N N . ALA A 1 107 ? -3.708 -2.784 10.550 1.00 95.62 107 ALA A N 1
ATOM 766 C CA . ALA A 1 107 ? -4.443 -3.449 9.477 1.00 95.62 107 ALA A CA 1
ATOM 767 C C . ALA A 1 107 ? -3.759 -3.118 8.151 1.00 95.62 107 ALA A C 1
ATOM 769 O O . ALA A 1 107 ? -3.818 -1.980 7.680 1.00 95.62 107 ALA A O 1
ATOM 770 N N . THR A 1 108 ? -3.112 -4.103 7.534 1.00 94.88 108 THR A N 1
ATOM 771 C CA . THR A 1 108 ? -2.490 -3.903 6.225 1.00 94.88 108 THR A CA 1
ATOM 772 C C . THR A 1 108 ? -3.562 -3.874 5.133 1.00 94.88 108 THR A C 1
ATOM 774 O O . THR A 1 108 ? -4.528 -4.651 5.120 1.00 94.88 108 THR A O 1
ATOM 777 N N . ARG A 1 109 ? -3.406 -2.938 4.200 1.00 94.81 109 ARG A N 1
ATOM 778 C CA . ARG A 1 109 ? -4.126 -2.890 2.928 1.00 94.81 109 ARG A CA 1
ATOM 779 C C . ARG A 1 109 ? -3.085 -2.929 1.836 1.00 94.81 109 ARG A C 1
ATOM 781 O O . ARG A 1 109 ? -2.127 -2.175 1.887 1.00 94.81 109 ARG A O 1
ATOM 788 N N . SER A 1 110 ? -3.269 -3.797 0.857 1.00 95.50 110 SER A N 1
ATOM 789 C CA . SER A 1 110 ? -2.318 -3.936 -0.240 1.00 95.50 110 SER A CA 1
ATOM 790 C C . SER A 1 110 ? -3.059 -3.898 -1.559 1.00 95.50 110 SER A C 1
ATOM 792 O O . SER A 1 110 ? -4.133 -4.494 -1.693 1.00 95.50 110 SER A O 1
ATOM 794 N N . ALA A 1 111 ? -2.480 -3.213 -2.536 1.00 95.31 111 ALA A N 1
ATOM 795 C CA . ALA A 1 111 ? -3.084 -3.035 -3.843 1.00 95.31 111 ALA A CA 1
ATOM 796 C C . ALA A 1 111 ? -2.241 -3.674 -4.947 1.00 95.31 111 ALA A C 1
ATOM 798 O O . ALA A 1 111 ? -1.015 -3.717 -4.889 1.00 95.31 111 ALA A O 1
ATOM 799 N N . VAL A 1 112 ? -2.925 -4.160 -5.979 1.00 97.94 112 VAL A N 1
ATOM 800 C CA . VAL A 1 112 ? -2.306 -4.401 -7.282 1.00 97.94 112 VAL A CA 1
ATOM 801 C C . VAL A 1 112 ? -2.274 -3.068 -8.017 1.00 97.94 112 VAL A C 1
ATOM 803 O O . VAL A 1 112 ? -3.325 -2.444 -8.187 1.00 97.94 112 VAL A O 1
ATOM 806 N N . HIS A 1 113 ? -1.092 -2.650 -8.455 1.00 98.50 113 HIS A N 1
ATOM 807 C CA . HIS A 1 113 ? -0.908 -1.467 -9.287 1.00 98.50 113 HIS A CA 1
ATOM 808 C C . HIS A 1 113 ? -0.999 -1.874 -10.754 1.00 98.50 113 HIS A C 1
ATOM 810 O O . HIS A 1 113 ? -0.321 -2.801 -11.197 1.00 98.50 113 HIS A O 1
ATOM 816 N N . THR A 1 114 ? -1.829 -1.175 -11.519 1.00 98.44 114 THR A N 1
ATOM 817 C CA . THR A 1 114 ? -1.933 -1.335 -12.971 1.00 98.44 114 THR A CA 1
ATOM 818 C C . THR A 1 114 ? -1.486 -0.041 -13.626 1.00 98.44 114 THR A C 1
ATOM 820 O O . THR A 1 114 ? -2.254 0.921 -13.722 1.00 98.44 114 THR A O 1
ATOM 823 N N . ILE A 1 115 ? -0.232 -0.027 -14.074 1.00 98.44 115 ILE A N 1
ATOM 824 C CA . ILE A 1 115 ? 0.404 1.142 -14.668 1.00 98.44 115 ILE A CA 1
ATOM 825 C C . ILE A 1 115 ? 0.269 1.059 -16.180 1.00 98.44 115 ILE A C 1
ATOM 827 O O . ILE A 1 115 ? 0.777 0.139 -16.816 1.00 98.44 115 ILE A O 1
ATOM 831 N N . THR A 1 116 ? -0.398 2.047 -16.760 1.00 98.00 116 THR A N 1
ATOM 832 C CA . THR A 1 116 ? -0.542 2.226 -18.207 1.00 98.00 116 THR A CA 1
ATOM 833 C C . THR A 1 116 ? 0.273 3.426 -18.657 1.00 98.00 116 THR A C 1
ATOM 835 O O . THR A 1 116 ? 0.318 4.433 -17.951 1.00 98.00 116 THR A O 1
ATOM 838 N N . PHE A 1 117 ? 0.948 3.310 -19.799 1.00 96.75 117 PHE A N 1
ATOM 839 C CA . PHE A 1 117 ? 1.785 4.367 -20.366 1.00 96.75 117 PHE A CA 1
ATOM 840 C C . PHE A 1 117 ? 1.997 4.171 -21.869 1.00 96.75 117 PHE A C 1
ATOM 842 O O . PHE A 1 117 ? 1.856 3.062 -22.385 1.00 96.75 117 PHE A O 1
ATOM 849 N N . ASN A 1 118 ? 2.384 5.240 -22.560 1.00 96.06 118 ASN A N 1
ATOM 850 C CA . ASN A 1 118 ? 2.808 5.213 -23.954 1.00 96.06 118 ASN A CA 1
ATOM 851 C C . ASN A 1 118 ? 4.318 5.491 -24.034 1.00 96.06 118 ASN A C 1
ATOM 853 O O . ASN A 1 118 ? 4.733 6.622 -23.748 1.00 96.06 118 ASN A O 1
ATOM 857 N N . PRO A 1 119 ? 5.145 4.512 -24.441 1.00 94.38 119 PRO A N 1
ATOM 858 C CA . PRO A 1 119 ? 6.564 4.744 -24.699 1.00 94.38 119 PRO A CA 1
ATOM 859 C C . PRO A 1 119 ? 6.768 5.797 -25.789 1.00 94.38 119 PRO A C 1
ATOM 861 O O . PRO A 1 119 ? 5.955 5.887 -26.707 1.00 94.38 119 PRO A O 1
ATOM 864 N N . GLN A 1 120 ? 7.849 6.573 -25.712 1.00 93.06 120 GLN A N 1
ATOM 865 C CA . GLN A 1 120 ? 8.235 7.544 -26.750 1.00 93.06 120 GLN A CA 1
ATOM 866 C C . GLN A 1 120 ? 9.634 7.276 -27.338 1.00 93.06 120 GLN A C 1
ATOM 868 O O . GLN A 1 120 ? 9.944 7.767 -28.421 1.00 93.06 120 GLN A O 1
ATOM 873 N N . SER A 1 121 ? 10.438 6.431 -26.686 1.00 90.94 121 SER A N 1
ATOM 874 C CA . SER A 1 121 ? 11.706 5.887 -27.191 1.00 90.94 121 SER A CA 1
ATOM 875 C C . SER A 1 121 ? 11.694 4.370 -27.263 1.00 90.94 121 SER A C 1
ATOM 877 O O . SER A 1 121 ? 10.862 3.695 -26.654 1.00 90.94 121 SER A O 1
ATOM 879 N N . ASN A 1 122 ? 12.677 3.840 -27.987 1.00 92.19 122 ASN A N 1
ATOM 880 C CA . ASN A 1 122 ? 13.125 2.466 -27.872 1.00 92.19 122 ASN A CA 1
ATOM 881 C C . ASN A 1 122 ? 14.657 2.421 -27.807 1.00 92.19 122 ASN A C 1
ATOM 883 O O . ASN A 1 122 ? 15.351 3.299 -28.321 1.00 92.19 122 ASN A O 1
ATOM 887 N N . VAL A 1 123 ? 15.188 1.403 -27.139 1.00 93.69 123 VAL A N 1
ATOM 888 C CA . VAL A 1 123 ? 16.618 1.091 -27.123 1.00 93.69 123 VAL A CA 1
ATOM 889 C C . VAL A 1 123 ? 16.776 -0.418 -26.978 1.00 93.69 123 VAL A C 1
ATOM 891 O O . VAL A 1 123 ? 16.000 -1.061 -26.269 1.00 93.69 123 VAL A O 1
ATOM 894 N N . ALA A 1 124 ? 17.740 -0.997 -27.694 1.00 95.19 124 ALA A N 1
ATOM 895 C CA . ALA A 1 124 ? 17.986 -2.434 -27.647 1.00 95.19 124 ALA A CA 1
ATOM 896 C C . ALA A 1 124 ? 18.425 -2.856 -26.236 1.00 95.19 124 ALA A C 1
ATOM 898 O O . ALA A 1 124 ? 19.348 -2.262 -25.677 1.00 95.19 124 ALA A O 1
ATOM 899 N N . GLY A 1 125 ? 17.763 -3.865 -25.665 1.00 95.81 125 GLY A N 1
ATOM 900 C CA . GLY A 1 125 ? 18.000 -4.303 -24.286 1.00 95.81 125 GLY A CA 1
ATOM 901 C C . GLY A 1 125 ? 17.658 -3.244 -23.229 1.00 95.81 125 GLY A C 1
ATOM 902 O O . GLY A 1 125 ? 18.223 -3.273 -22.138 1.00 95.81 125 GLY A O 1
ATOM 903 N N . GLY A 1 126 ? 16.792 -2.279 -23.559 1.00 96.31 126 GLY A N 1
ATOM 904 C CA . GLY A 1 126 ? 16.367 -1.227 -22.637 1.00 96.31 126 GLY A CA 1
ATOM 905 C C . GLY A 1 126 ? 15.662 -1.755 -21.391 1.00 96.31 126 GLY A C 1
ATOM 906 O O . GLY A 1 126 ? 15.053 -2.828 -21.401 1.00 96.31 126 GLY A O 1
ATOM 907 N N . ILE A 1 127 ? 15.731 -0.979 -20.311 1.00 97.38 127 ILE A N 1
ATOM 908 C CA . ILE A 1 127 ? 15.101 -1.312 -19.033 1.00 97.38 127 ILE A CA 1
ATOM 909 C C . ILE A 1 127 ? 14.088 -0.228 -18.687 1.00 97.38 127 ILE A C 1
ATOM 911 O O . ILE A 1 127 ? 14.425 0.950 -18.553 1.00 97.38 127 ILE A O 1
ATOM 915 N N . TRP A 1 128 ? 12.839 -0.645 -18.508 1.00 97.69 128 TRP A N 1
ATOM 916 C CA . TRP A 1 128 ? 11.767 0.206 -18.008 1.00 97.69 128 TRP A CA 1
ATOM 917 C C . TRP A 1 128 ? 11.668 0.045 -16.496 1.00 97.69 128 TRP A C 1
ATOM 919 O O . TRP A 1 128 ? 11.437 -1.059 -16.010 1.00 97.69 128 TRP A O 1
ATOM 929 N N . GLN A 1 129 ? 11.866 1.131 -15.756 1.00 98.00 129 GLN A N 1
ATOM 930 C CA . GLN A 1 129 ? 11.785 1.171 -14.300 1.00 98.00 129 GLN A CA 1
ATOM 931 C C . GLN A 1 129 ? 10.516 1.907 -13.868 1.00 98.00 129 GLN A C 1
ATOM 933 O O . GLN A 1 129 ? 10.246 3.022 -14.314 1.00 98.00 129 GLN A O 1
ATOM 938 N N . PHE A 1 130 ? 9.770 1.292 -12.962 1.00 98.38 130 PHE A N 1
ATOM 939 C CA . PHE A 1 130 ? 8.569 1.814 -12.330 1.00 98.38 130 PHE A CA 1
ATOM 940 C C . PHE A 1 130 ? 8.922 2.110 -10.879 1.00 98.38 130 PHE A C 1
ATOM 942 O O . PHE A 1 130 ? 9.150 1.202 -10.078 1.00 98.38 130 PHE A O 1
ATOM 949 N N . LEU A 1 131 ? 9.049 3.399 -10.582 1.00 98.19 131 LEU A N 1
ATOM 950 C CA . LEU A 1 131 ? 9.515 3.901 -9.301 1.00 98.19 131 LEU A CA 1
ATOM 951 C C . LEU A 1 131 ? 8.300 4.266 -8.449 1.00 98.19 131 LEU A C 1
ATOM 953 O O . LEU A 1 131 ? 7.694 5.322 -8.654 1.00 98.19 131 LEU A O 1
ATOM 957 N N . ILE A 1 132 ? 7.940 3.396 -7.505 1.00 97.94 132 ILE A N 1
ATOM 958 C CA . ILE A 1 132 ? 6.812 3.604 -6.582 1.00 97.94 132 ILE A CA 1
ATOM 959 C C . ILE A 1 132 ? 7.337 4.170 -5.268 1.00 97.94 132 ILE A C 1
ATOM 961 O O . ILE A 1 132 ? 8.342 3.687 -4.755 1.00 97.94 132 ILE A O 1
ATOM 965 N N . LYS A 1 133 ? 6.701 5.220 -4.734 1.00 96.88 133 LYS A N 1
ATOM 966 C CA . LYS A 1 133 ? 7.188 5.929 -3.540 1.00 96.88 133 LYS A CA 1
ATOM 967 C C . LYS A 1 133 ? 7.396 4.955 -2.377 1.00 96.88 133 LYS A C 1
ATOM 969 O O . LYS A 1 133 ? 6.453 4.281 -1.984 1.00 96.88 133 LYS A O 1
ATOM 974 N N . ALA A 1 134 ? 8.598 4.947 -1.814 1.00 96.50 134 ALA A N 1
ATOM 975 C CA . ALA A 1 134 ? 8.956 4.246 -0.584 1.00 96.50 134 ALA A CA 1
ATOM 976 C C . ALA A 1 134 ? 9.102 5.257 0.561 1.00 96.50 134 ALA A C 1
ATOM 978 O O . ALA A 1 134 ? 9.209 6.470 0.312 1.00 96.50 134 ALA A O 1
ATOM 979 N N . THR A 1 135 ? 9.096 4.790 1.810 1.00 94.31 135 THR A N 1
ATOM 980 C CA . THR A 1 135 ? 9.347 5.684 2.942 1.00 94.31 135 THR A CA 1
ATOM 981 C C . THR A 1 135 ? 10.761 6.284 2.922 1.00 94.31 135 THR A C 1
ATOM 983 O O . THR A 1 135 ? 11.707 5.737 2.360 1.00 94.31 135 THR A O 1
ATOM 986 N N . ASP A 1 136 ? 10.864 7.467 3.522 1.00 89.06 136 ASP A N 1
ATOM 987 C CA . ASP A 1 136 ? 12.103 8.142 3.912 1.00 89.06 136 ASP A CA 1
ATOM 988 C C . ASP A 1 136 ? 12.070 8.567 5.395 1.00 89.06 136 ASP A C 1
ATOM 990 O O . ASP A 1 136 ? 12.795 9.467 5.826 1.00 89.06 136 ASP A O 1
ATOM 994 N N . GLY A 1 137 ? 11.155 7.978 6.171 1.00 85.25 137 GLY A N 1
ATOM 995 C CA . GLY A 1 137 ? 11.050 8.164 7.611 1.00 85.25 137 GLY A CA 1
ATOM 996 C C . GLY A 1 137 ? 12.238 7.540 8.335 1.00 85.25 137 GLY A C 1
ATOM 997 O O . GLY A 1 137 ? 12.779 6.529 7.909 1.00 85.25 137 GLY A O 1
ATOM 998 N N . THR A 1 138 ? 12.663 8.164 9.430 1.00 84.31 138 THR A N 1
ATOM 999 C CA . THR A 1 138 ? 13.725 7.623 10.292 1.00 84.31 138 THR A CA 1
ATOM 1000 C C . THR A 1 138 ? 13.237 6.483 11.179 1.00 84.31 138 THR A C 1
ATOM 1002 O O . THR A 1 138 ? 14.044 5.656 11.586 1.00 84.31 138 THR A O 1
ATOM 1005 N N . ASP A 1 139 ? 11.931 6.448 11.450 1.00 86.25 139 ASP A N 1
ATOM 1006 C CA . ASP A 1 139 ? 11.258 5.455 12.295 1.00 86.25 139 ASP A CA 1
ATOM 1007 C C . ASP A 1 139 ? 10.366 4.512 11.462 1.00 86.25 139 ASP A C 1
ATOM 1009 O O . ASP A 1 139 ? 9.456 3.880 11.989 1.00 86.25 139 ASP A O 1
ATOM 1013 N N . GLU A 1 140 ? 10.600 4.468 10.150 1.00 91.56 140 GLU A N 1
ATOM 1014 C CA . GLU A 1 140 ? 9.847 3.696 9.160 1.00 91.56 140 GLU A CA 1
ATOM 1015 C C . GLU A 1 140 ? 10.834 2.862 8.336 1.00 91.56 140 GLU A C 1
ATOM 1017 O O . GLU A 1 140 ? 11.963 3.299 8.086 1.00 91.56 140 GLU A O 1
ATOM 1022 N N . SER A 1 141 ? 10.427 1.671 7.904 1.00 92.88 141 SER A N 1
ATOM 1023 C CA . SER A 1 141 ? 11.258 0.790 7.089 1.00 92.88 141 SER A CA 1
ATOM 1024 C C . SER A 1 141 ? 10.472 0.357 5.869 1.00 92.88 141 SER A C 1
ATOM 1026 O O . SER A 1 141 ? 9.415 -0.230 5.983 1.00 92.88 141 SER A O 1
ATOM 1028 N N . TYR A 1 142 ? 11.034 0.585 4.686 1.00 93.44 142 TYR A N 1
ATOM 1029 C CA . TYR A 1 142 ? 10.343 0.372 3.413 1.00 93.44 142 TYR A CA 1
ATOM 1030 C C . TYR A 1 142 ? 10.076 -1.106 3.058 1.00 93.44 142 TYR A C 1
ATOM 1032 O O . TYR A 1 142 ? 9.603 -1.380 1.952 1.00 93.44 142 TYR A O 1
ATOM 1040 N N . ASN A 1 143 ? 10.493 -2.060 3.891 1.00 93.25 143 ASN A N 1
ATOM 1041 C CA . ASN A 1 143 ? 10.403 -3.500 3.626 1.00 93.25 143 ASN A CA 1
ATOM 1042 C C . ASN A 1 143 ? 10.315 -4.367 4.895 1.00 93.25 143 ASN A C 1
ATOM 1044 O O . ASN A 1 143 ? 10.932 -5.436 4.971 1.00 93.25 143 ASN A O 1
ATOM 1048 N N . ASP A 1 144 ? 9.591 -3.906 5.908 1.00 92.12 144 ASP A N 1
ATOM 1049 C CA . ASP A 1 144 ? 9.391 -4.655 7.155 1.00 92.12 144 ASP A CA 1
ATOM 1050 C C . ASP A 1 144 ? 7.985 -5.268 7.273 1.00 92.12 144 ASP A C 1
ATOM 1052 O O . ASP A 1 144 ? 7.695 -5.981 8.235 1.00 92.12 144 ASP A O 1
ATOM 1056 N N . GLY A 1 145 ? 7.123 -5.059 6.271 1.00 92.69 145 GLY A N 1
ATOM 1057 C CA . GLY A 1 145 ? 5.745 -5.544 6.283 1.00 92.69 145 GLY A CA 1
ATOM 1058 C C . GLY A 1 145 ? 4.806 -4.706 7.152 1.00 92.69 145 GLY A C 1
ATOM 1059 O O . GLY A 1 145 ? 3.644 -5.089 7.336 1.00 92.69 145 GLY A O 1
ATOM 1060 N N . ILE A 1 146 ? 5.284 -3.579 7.679 1.00 92.81 146 ILE A N 1
ATOM 1061 C CA . ILE A 1 146 ? 4.521 -2.616 8.454 1.00 92.81 146 ILE A CA 1
ATOM 1062 C C . ILE A 1 146 ? 4.159 -1.437 7.536 1.00 92.81 146 ILE A C 1
ATOM 1064 O O . ILE A 1 146 ? 4.986 -0.923 6.792 1.00 92.81 146 ILE A O 1
ATOM 1068 N N . PRO A 1 147 ? 2.897 -0.983 7.543 1.00 94.44 147 PRO A N 1
ATOM 1069 C CA . PRO A 1 147 ? 2.507 0.182 6.764 1.00 94.44 147 PRO A CA 1
ATOM 1070 C C . PRO A 1 147 ? 3.206 1.488 7.192 1.00 94.44 147 PRO A C 1
ATOM 1072 O O . PRO A 1 147 ? 3.011 1.959 8.314 1.00 94.44 147 PRO A O 1
ATOM 1075 N N . ASP A 1 148 ? 3.901 2.135 6.258 1.00 94.19 148 ASP A N 1
ATOM 1076 C CA . ASP A 1 148 ? 4.560 3.438 6.447 1.00 94.19 148 ASP A CA 1
ATOM 1077 C C . ASP A 1 148 ? 3.609 4.633 6.242 1.00 94.19 148 ASP A C 1
ATOM 1079 O O . ASP A 1 148 ? 2.593 4.519 5.562 1.00 94.19 148 ASP A O 1
ATOM 1083 N N . GLN A 1 149 ? 3.922 5.833 6.745 1.00 91.62 149 GLN A N 1
ATOM 1084 C CA . GLN A 1 149 ? 3.165 7.059 6.427 1.00 91.62 149 GLN A CA 1
ATOM 1085 C C . GLN A 1 149 ? 3.606 7.698 5.105 1.00 91.62 149 GLN A C 1
ATOM 1087 O O . GLN A 1 149 ? 2.823 8.367 4.420 1.00 91.62 149 GLN A O 1
ATOM 1092 N N . LYS A 1 150 ? 4.890 7.563 4.751 1.00 92.12 150 LYS A N 1
ATOM 1093 C CA . LYS A 1 150 ? 5.505 8.349 3.666 1.00 92.12 150 LYS A CA 1
ATOM 1094 C C . LYS A 1 150 ? 5.654 7.618 2.334 1.00 92.12 150 LYS A C 1
ATOM 1096 O O . LYS A 1 150 ? 6.148 8.218 1.369 1.00 92.12 150 LYS A O 1
ATOM 1101 N N . GLY A 1 151 ? 5.254 6.357 2.254 1.00 94.56 151 GLY A N 1
ATOM 1102 C CA . GLY A 1 151 ? 5.358 5.558 1.042 1.00 94.56 151 GLY A CA 1
ATOM 1103 C C . GLY A 1 151 ? 4.725 4.185 1.193 1.00 94.56 151 GLY A C 1
ATOM 1104 O O . GLY A 1 151 ? 4.147 3.866 2.223 1.00 94.56 151 GLY A O 1
ATOM 1105 N N . PHE A 1 152 ? 4.793 3.417 0.117 1.00 96.62 152 PHE A N 1
ATOM 1106 C CA . PHE A 1 152 ? 4.405 2.018 0.099 1.00 96.62 152 PHE A CA 1
ATOM 1107 C C . PHE A 1 152 ? 5.516 1.179 0.726 1.00 96.62 152 PHE A C 1
ATOM 1109 O O . PHE A 1 152 ? 6.694 1.476 0.515 1.00 96.62 152 PHE A O 1
ATOM 1116 N N . ASP A 1 153 ? 5.138 0.116 1.426 1.00 96.12 153 ASP A N 1
ATOM 1117 C CA . ASP A 1 153 ? 6.065 -0.877 1.976 1.00 96.12 153 ASP A CA 1
ATOM 1118 C C . ASP A 1 153 ? 6.124 -2.112 1.050 1.00 96.12 153 ASP A C 1
ATOM 1120 O O . ASP A 1 153 ? 5.129 -2.501 0.423 1.00 96.12 153 ASP A O 1
ATOM 1124 N N . LEU A 1 154 ? 7.319 -2.689 0.892 1.00 95.44 154 LEU A N 1
ATOM 1125 C CA . LEU A 1 154 ? 7.597 -3.798 -0.032 1.00 95.44 154 LEU A CA 1
ATOM 1126 C C . LEU A 1 154 ? 7.097 -5.158 0.487 1.00 95.44 154 LEU A C 1
ATOM 1128 O O . LEU A 1 154 ? 7.070 -6.129 -0.272 1.00 95.44 154 LEU A O 1
ATOM 1132 N N . GLY A 1 155 ? 6.719 -5.236 1.759 1.00 93.62 155 GLY A N 1
ATOM 1133 C CA . GLY A 1 155 ? 6.505 -6.458 2.520 1.00 93.62 155 GLY A CA 1
ATOM 1134 C C . GLY A 1 155 ? 7.774 -6.927 3.239 1.00 93.62 155 GLY A C 1
ATOM 1135 O O . GLY A 1 155 ? 8.871 -6.420 3.003 1.00 93.62 155 GLY A O 1
ATOM 1136 N N . ALA A 1 156 ? 7.630 -7.946 4.089 1.00 90.00 156 ALA A N 1
ATOM 1137 C CA . ALA A 1 156 ? 8.706 -8.475 4.924 1.00 90.00 156 ALA A CA 1
ATOM 1138 C C . ALA A 1 156 ? 9.376 -9.711 4.307 1.00 90.00 156 ALA A C 1
ATOM 1140 O O . ALA A 1 156 ? 8.728 -10.596 3.735 1.00 90.00 156 ALA A O 1
ATOM 1141 N N . ALA A 1 157 ? 10.692 -9.840 4.479 1.00 75.12 157 ALA A N 1
ATOM 1142 C CA . ALA A 1 157 ? 11.406 -11.042 4.057 1.00 75.12 157 ALA A CA 1
ATOM 1143 C C . ALA A 1 157 ? 10.810 -12.304 4.719 1.00 75.12 157 ALA A C 1
ATOM 1145 O O . ALA A 1 157 ? 10.681 -12.384 5.937 1.00 75.12 157 ALA A O 1
ATOM 1146 N N . GLY A 1 158 ? 10.452 -13.304 3.907 1.00 67.06 158 GLY A N 1
ATOM 1147 C CA . GLY A 1 158 ? 9.849 -14.555 4.384 1.00 67.06 158 GLY A CA 1
ATOM 1148 C C . GLY A 1 158 ? 8.320 -14.542 4.517 1.00 67.06 158 GLY A C 1
ATOM 1149 O O . GLY A 1 158 ? 7.742 -15.615 4.685 1.00 67.06 158 GLY A O 1
ATOM 1150 N N . ALA A 1 159 ? 7.653 -13.388 4.371 1.00 71.75 159 ALA A N 1
ATOM 1151 C CA . ALA A 1 159 ? 6.193 -13.298 4.316 1.00 71.75 159 ALA A CA 1
ATOM 1152 C C . ALA A 1 159 ? 5.713 -12.077 3.506 1.00 71.75 159 ALA A C 1
ATOM 1154 O O . ALA A 1 159 ? 5.905 -10.934 3.905 1.00 71.75 159 ALA A O 1
ATOM 1155 N N . ASN A 1 160 ? 5.007 -12.322 2.396 1.00 83.44 160 ASN A N 1
ATOM 1156 C CA . ASN A 1 160 ? 4.341 -11.296 1.579 1.00 83.44 160 ASN A CA 1
ATOM 1157 C C . ASN A 1 160 ? 5.244 -10.199 0.970 1.00 83.44 160 ASN A C 1
ATOM 1159 O O . ASN A 1 160 ? 4.728 -9.159 0.565 1.00 83.44 160 ASN A O 1
ATOM 1163 N N . ILE A 1 161 ? 6.559 -10.421 0.846 1.00 93.44 161 ILE A N 1
ATOM 1164 C CA . ILE A 1 161 ? 7.454 -9.517 0.102 1.00 93.44 161 ILE A CA 1
ATOM 1165 C C . ILE A 1 161 ? 7.186 -9.578 -1.405 1.00 93.44 161 ILE A C 1
ATOM 1167 O O . ILE A 1 161 ? 7.065 -10.662 -1.977 1.00 93.44 161 ILE A O 1
ATOM 1171 N N . LEU A 1 162 ? 7.108 -8.419 -2.061 1.00 95.31 162 LEU A N 1
ATOM 1172 C CA . LEU A 1 162 ? 6.942 -8.333 -3.511 1.00 95.31 162 LEU A CA 1
ATOM 1173 C C . LEU A 1 162 ? 8.146 -8.955 -4.233 1.00 95.31 162 LEU A C 1
ATOM 1175 O O . LEU A 1 162 ? 9.295 -8.574 -4.003 1.00 95.31 162 LEU A O 1
ATOM 1179 N N . THR A 1 163 ? 7.884 -9.880 -5.156 1.00 95.12 163 THR A N 1
ATOM 1180 C CA . THR A 1 163 ? 8.927 -10.548 -5.945 1.00 95.12 163 THR A CA 1
ATOM 1181 C C . THR A 1 163 ? 8.750 -10.315 -7.443 1.00 95.12 163 THR A C 1
ATOM 1183 O O . THR A 1 163 ? 7.717 -9.830 -7.901 1.00 95.12 163 THR A O 1
ATOM 1186 N N . ALA A 1 164 ? 9.739 -10.725 -8.242 1.00 96.25 164 ALA A N 1
ATOM 1187 C CA . ALA A 1 164 ? 9.631 -10.703 -9.703 1.00 96.25 164 ALA A CA 1
ATOM 1188 C C . ALA A 1 164 ? 8.429 -11.514 -10.232 1.00 96.25 164 ALA A C 1
ATOM 1190 O O 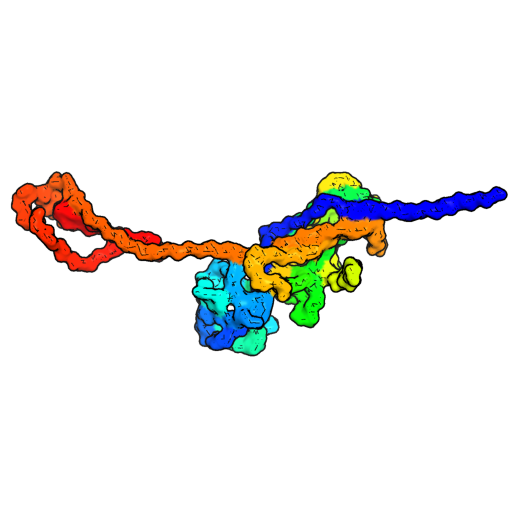. ALA A 1 164 ? 7.849 -11.145 -11.247 1.00 96.25 164 ALA A O 1
ATOM 1191 N N . GLY A 1 165 ? 8.025 -12.587 -9.536 1.00 96.31 165 GLY A N 1
ATOM 1192 C CA . GLY A 1 165 ? 6.861 -13.399 -9.910 1.00 96.31 165 GLY A CA 1
ATOM 1193 C C . GLY A 1 165 ? 5.515 -12.689 -9.722 1.00 96.31 165 GLY A C 1
ATOM 1194 O O . GLY A 1 165 ? 4.503 -13.141 -10.254 1.00 96.31 165 GLY A O 1
ATOM 1195 N N . ASP A 1 166 ? 5.501 -11.569 -8.999 1.00 97.00 166 ASP A N 1
ATOM 1196 C CA . ASP A 1 166 ? 4.319 -10.735 -8.779 1.00 97.00 166 ASP A CA 1
ATOM 1197 C C . ASP A 1 166 ? 4.216 -9.581 -9.787 1.00 97.00 166 ASP A C 1
ATOM 1199 O O . ASP A 1 166 ? 3.311 -8.756 -9.684 1.00 97.00 166 ASP A O 1
ATOM 1203 N N . VAL A 1 167 ? 5.130 -9.497 -10.759 1.00 98.56 167 VAL A N 1
ATOM 1204 C CA . VAL A 1 167 ? 5.182 -8.412 -11.742 1.00 98.56 167 VAL A CA 1
ATOM 1205 C C . VAL A 1 167 ? 4.961 -8.968 -13.143 1.00 98.56 167 VAL A C 1
ATOM 1207 O O . VAL A 1 167 ? 5.685 -9.843 -13.611 1.00 98.56 167 VAL A O 1
ATOM 1210 N N . THR A 1 168 ? 3.964 -8.430 -13.843 1.00 98.44 168 THR A N 1
ATOM 1211 C CA . THR A 1 168 ? 3.720 -8.738 -15.256 1.00 98.44 168 THR A CA 1
ATOM 1212 C C . THR A 1 168 ? 4.215 -7.589 -16.115 1.00 98.44 168 THR A C 1
ATOM 1214 O O . THR A 1 168 ? 3.666 -6.486 -16.071 1.00 98.44 168 THR A O 1
ATOM 1217 N N . CYS A 1 169 ? 5.242 -7.867 -16.911 1.00 98.31 169 CYS A N 1
ATOM 1218 C CA . CYS A 1 169 ? 5.846 -6.909 -17.821 1.00 98.31 169 CYS A CA 1
ATOM 1219 C C . CYS A 1 169 ? 5.279 -7.017 -19.248 1.00 98.31 169 CYS A C 1
ATOM 1221 O O . CYS A 1 169 ? 4.945 -8.113 -19.706 1.00 98.31 169 CYS A O 1
ATOM 1223 N N . PRO A 1 170 ? 5.208 -5.900 -19.991 1.00 97.12 170 PRO A N 1
ATOM 1224 C CA . PRO A 1 170 ? 4.819 -5.902 -21.392 1.00 97.12 170 PRO A CA 1
ATOM 1225 C C . PRO A 1 170 ? 5.949 -6.448 -22.274 1.00 97.12 170 PRO A C 1
ATOM 1227 O O . PRO A 1 170 ? 7.103 -6.556 -21.860 1.00 97.12 170 PRO A O 1
ATOM 1230 N N . TRP A 1 171 ? 5.603 -6.777 -23.521 1.00 95.62 171 TRP A N 1
ATOM 1231 C CA . TRP A 1 171 ? 6.549 -7.145 -24.590 1.00 95.62 171 TRP A CA 1
ATOM 1232 C C . TRP A 1 171 ? 7.435 -8.368 -24.304 1.00 95.62 171 TRP A C 1
ATOM 1234 O O . TRP A 1 171 ? 8.468 -8.540 -24.942 1.00 95.62 171 TRP A O 1
ATOM 1244 N N . GLY A 1 172 ? 7.054 -9.214 -23.343 1.00 93.81 172 GLY A N 1
ATOM 1245 C CA . GLY A 1 172 ? 7.885 -10.342 -22.915 1.00 93.81 172 GLY A CA 1
ATOM 1246 C C . GLY A 1 172 ? 9.148 -9.923 -22.155 1.00 93.81 172 GLY A C 1
ATOM 1247 O O . GLY A 1 172 ? 10.061 -10.733 -22.009 1.00 93.81 172 GLY A O 1
ATOM 1248 N N . ALA A 1 173 ? 9.217 -8.673 -21.680 1.00 97.88 173 ALA A N 1
ATOM 1249 C CA . ALA A 1 173 ? 10.312 -8.207 -20.842 1.00 97.88 173 ALA A CA 1
ATOM 1250 C C . ALA A 1 173 ? 10.373 -9.002 -19.528 1.00 97.88 173 ALA A C 1
ATOM 1252 O O . ALA A 1 173 ? 9.358 -9.441 -18.986 1.00 97.88 173 ALA A O 1
ATOM 1253 N N . THR A 1 174 ? 11.583 -9.178 -19.007 1.00 98.31 174 THR A N 1
ATOM 1254 C CA . THR A 1 174 ? 11.824 -9.907 -17.761 1.00 98.31 174 THR A CA 1
ATOM 1255 C C . THR A 1 174 ? 11.636 -8.975 -16.575 1.00 98.31 174 THR A C 1
ATOM 1257 O O . THR A 1 174 ? 12.254 -7.910 -16.513 1.00 98.31 174 THR A O 1
ATOM 1260 N N . ALA A 1 175 ? 10.789 -9.383 -15.635 1.00 98.38 175 ALA A N 1
ATOM 1261 C CA . ALA A 1 175 ? 10.551 -8.632 -14.418 1.00 98.38 175 ALA A CA 1
ATOM 1262 C C . ALA A 1 175 ? 11.692 -8.784 -13.404 1.00 98.38 175 ALA A C 1
ATOM 1264 O O . ALA A 1 175 ? 12.258 -9.866 -13.237 1.00 98.38 175 ALA A O 1
ATOM 1265 N N . SER A 1 176 ? 11.967 -7.719 -12.658 1.00 97.69 176 SER A N 1
ATOM 1266 C CA . SER A 1 176 ? 12.748 -7.770 -11.424 1.00 97.69 176 SER A CA 1
ATOM 1267 C C . SER A 1 176 ? 12.222 -6.755 -10.408 1.00 97.69 176 SER A C 1
ATOM 1269 O O . SER A 1 176 ? 11.577 -5.764 -10.757 1.00 97.69 176 SER A O 1
ATOM 1271 N N . VAL A 1 177 ? 12.496 -7.013 -9.132 1.00 95.94 177 VAL A N 1
ATOM 1272 C CA . VAL A 1 177 ? 12.249 -6.079 -8.029 1.00 95.94 177 VAL A CA 1
ATOM 1273 C C . VAL A 1 177 ? 13.604 -5.805 -7.387 1.00 95.94 177 VAL A C 1
ATOM 1275 O O . VAL A 1 177 ? 14.255 -6.721 -6.887 1.00 95.94 177 VAL A O 1
ATOM 1278 N N . GLY A 1 178 ? 14.071 -4.567 -7.509 1.00 87.25 178 GLY A N 1
ATOM 1279 C CA . GLY A 1 178 ? 15.343 -4.097 -6.974 1.00 87.25 178 GLY A CA 1
ATOM 1280 C C . GLY A 1 178 ? 15.201 -3.457 -5.594 1.00 87.25 178 GLY A C 1
ATOM 1281 O O . GLY A 1 178 ? 14.125 -3.421 -5.002 1.00 87.25 178 GLY A O 1
ATOM 1282 N N . THR A 1 179 ? 16.307 -2.914 -5.086 1.00 84.94 179 THR A N 1
ATOM 1283 C CA . THR A 1 179 ? 16.316 -2.099 -3.862 1.00 84.94 179 THR A CA 1
ATOM 1284 C C . THR A 1 179 ? 15.740 -0.708 -4.116 1.00 84.94 179 THR A C 1
ATOM 1286 O O . THR A 1 179 ? 15.549 -0.298 -5.261 1.00 84.94 179 THR A O 1
ATOM 1289 N N . THR A 1 180 ? 15.532 0.070 -3.055 1.00 92.25 180 THR A N 1
ATOM 1290 C CA . THR A 1 180 ? 15.124 1.469 -3.195 1.00 92.25 180 THR A CA 1
ATOM 1291 C C . THR A 1 180 ? 16.180 2.314 -3.912 1.00 92.25 180 THR A C 1
ATOM 1293 O O . THR A 1 180 ? 17.382 2.111 -3.732 1.00 92.25 180 THR A O 1
ATOM 1296 N N . THR A 1 181 ? 15.736 3.317 -4.666 1.00 94.81 181 THR A N 1
ATOM 1297 C CA . THR A 1 181 ? 16.579 4.360 -5.266 1.00 94.81 181 THR A CA 1
ATOM 1298 C C . THR A 1 181 ? 16.101 5.744 -4.843 1.00 94.81 181 THR A C 1
ATOM 1300 O O . THR A 1 181 ? 14.925 5.928 -4.525 1.00 94.81 181 THR A O 1
ATOM 1303 N N . SER A 1 182 ? 16.996 6.729 -4.845 1.00 93.69 182 SER A N 1
ATOM 1304 C CA . SER A 1 182 ? 16.643 8.117 -4.566 1.00 93.69 182 SER A CA 1
ATOM 1305 C C . SER A 1 182 ? 16.375 8.892 -5.857 1.00 93.69 182 SER A C 1
ATOM 1307 O O . SER A 1 182 ? 17.032 8.709 -6.882 1.00 93.69 182 SER A O 1
ATOM 1309 N N . VAL A 1 183 ? 15.387 9.782 -5.808 1.00 92.56 183 VAL A N 1
ATOM 1310 C CA . VAL A 1 183 ? 15.073 10.732 -6.878 1.00 92.56 183 VAL A CA 1
ATOM 1311 C C . VAL A 1 183 ? 15.011 12.122 -6.264 1.00 92.56 183 VAL A C 1
ATOM 1313 O O . VAL A 1 183 ? 14.229 12.374 -5.343 1.00 92.56 183 VAL A O 1
ATOM 1316 N N . THR A 1 184 ? 15.841 13.025 -6.780 1.00 91.69 184 THR A N 1
ATOM 1317 C CA . THR A 1 184 ? 15.915 14.420 -6.341 1.00 91.69 184 THR A CA 1
ATOM 1318 C C . THR A 1 184 ? 15.237 15.316 -7.369 1.00 91.69 184 THR A C 1
ATOM 1320 O O . THR A 1 184 ? 15.627 15.328 -8.534 1.00 91.69 184 THR A O 1
ATOM 1323 N N . THR A 1 185 ? 14.220 16.070 -6.948 1.00 84.94 185 THR A N 1
ATOM 1324 C CA . THR A 1 185 ? 13.419 16.930 -7.839 1.00 84.94 185 THR A CA 1
ATOM 1325 C C . THR A 1 185 ? 13.126 18.294 -7.217 1.00 84.94 185 THR A C 1
ATOM 1327 O O . THR A 1 185 ? 13.203 18.456 -6.000 1.00 84.94 185 THR A O 1
ATOM 1330 N N . GLY A 1 186 ? 12.761 19.271 -8.053 1.00 79.62 186 GLY A N 1
ATOM 1331 C CA . GLY A 1 186 ? 12.300 20.593 -7.619 1.00 79.62 186 GLY A CA 1
ATOM 1332 C C . GLY A 1 186 ? 13.404 21.604 -7.286 1.00 79.62 186 GLY A C 1
ATOM 1333 O O . GLY A 1 186 ? 14.596 21.296 -7.313 1.00 79.62 186 GLY A O 1
ATOM 1334 N N . THR A 1 187 ? 12.963 22.827 -6.975 1.00 79.25 187 THR A N 1
ATOM 1335 C CA . THR A 1 187 ? 13.799 23.949 -6.523 1.00 79.25 187 THR A CA 1
ATOM 1336 C C . THR A 1 187 ? 13.091 24.646 -5.350 1.00 79.25 187 THR A C 1
ATOM 1338 O O . THR A 1 187 ? 12.052 25.265 -5.582 1.00 79.25 187 THR A O 1
ATOM 1341 N N . PRO A 1 188 ? 13.608 24.581 -4.106 1.00 84.44 188 PRO A N 1
ATOM 1342 C CA . PRO A 1 188 ? 14.803 23.846 -3.684 1.00 84.44 188 PRO A CA 1
ATOM 1343 C C . PRO A 1 188 ? 14.649 22.332 -3.880 1.00 84.44 188 PRO A C 1
ATOM 1345 O O . PRO A 1 188 ? 13.539 21.804 -3.900 1.00 84.44 188 PRO A O 1
ATOM 1348 N N . SER A 1 189 ? 15.774 21.644 -4.057 1.00 87.62 189 SER A N 1
ATOM 1349 C CA . SER A 1 189 ? 15.798 20.210 -4.335 1.00 87.62 189 SER A CA 1
ATOM 1350 C C . SER A 1 189 ? 15.311 19.396 -3.138 1.00 87.62 189 SER A C 1
ATOM 1352 O O . SER A 1 189 ? 15.851 19.535 -2.039 1.00 87.62 189 SER A O 1
ATOM 1354 N N . VAL A 1 190 ? 14.356 18.500 -3.373 1.00 86.62 190 VAL A N 1
ATOM 1355 C CA . VAL A 1 190 ? 13.869 17.523 -2.396 1.00 86.62 190 VAL A CA 1
ATOM 1356 C C . VAL A 1 190 ? 14.213 16.124 -2.889 1.00 86.62 190 VAL A C 1
ATOM 1358 O O . VAL A 1 190 ? 13.901 15.769 -4.028 1.00 86.62 190 VAL A O 1
ATOM 1361 N N . THR A 1 191 ? 14.857 15.337 -2.030 1.00 91.94 191 THR A N 1
ATOM 1362 C CA . THR A 1 191 ? 15.190 13.933 -2.295 1.00 91.94 191 THR A CA 1
ATOM 1363 C C . THR A 1 191 ? 14.148 13.028 -1.656 1.00 91.94 191 THR A C 1
ATOM 1365 O O . THR A 1 191 ? 13.861 13.152 -0.470 1.00 91.94 191 THR A O 1
ATOM 1368 N N . SER A 1 192 ? 13.609 12.103 -2.443 1.00 93.38 192 SER A N 1
ATOM 1369 C CA . SER A 1 192 ? 12.669 11.074 -1.998 1.00 93.38 192 SER A CA 1
ATOM 1370 C C . SER A 1 192 ? 13.126 9.697 -2.465 1.00 93.38 192 SER A C 1
ATOM 1372 O O . SER A 1 192 ? 13.863 9.595 -3.443 1.00 93.38 192 SER A O 1
ATOM 1374 N N . TYR A 1 193 ? 12.662 8.646 -1.793 1.00 96.00 193 TYR A N 1
ATOM 1375 C CA . TYR A 1 193 ? 13.042 7.262 -2.076 1.00 96.00 193 TYR A CA 1
ATOM 1376 C C . TYR A 1 193 ? 11.901 6.485 -2.729 1.00 96.00 193 TYR A C 1
ATOM 1378 O O . TYR A 1 193 ? 10.727 6.766 -2.484 1.00 96.00 193 TYR A O 1
ATOM 1386 N N . TYR A 1 194 ? 12.251 5.534 -3.593 1.00 97.88 194 TYR A N 1
ATOM 1387 C CA . TYR A 1 194 ? 11.308 4.776 -4.411 1.00 97.88 194 TYR A CA 1
ATOM 1388 C C . TYR A 1 194 ? 11.736 3.320 -4.531 1.00 97.88 194 TYR A C 1
ATOM 1390 O O . TYR A 1 194 ? 12.909 3.051 -4.785 1.00 97.88 194 TYR A O 1
ATOM 1398 N N . HIS A 1 195 ? 10.781 2.400 -4.425 1.00 97.38 195 HIS A N 1
ATOM 1399 C CA . HIS A 1 195 ? 10.937 1.007 -4.834 1.00 97.38 195 HIS A CA 1
ATOM 1400 C C . HIS A 1 195 ? 11.212 0.933 -6.328 1.00 97.38 195 HIS A C 1
ATOM 1402 O O . HIS A 1 195 ? 10.542 1.610 -7.108 1.00 97.38 195 HIS A O 1
ATOM 1408 N N . VAL A 1 196 ? 12.178 0.110 -6.731 1.00 97.56 196 VAL A N 1
ATOM 1409 C CA . VAL A 1 196 ? 12.546 -0.063 -8.140 1.00 97.56 196 VAL A CA 1
ATOM 1410 C C . VAL A 1 196 ? 11.948 -1.366 -8.654 1.00 97.56 196 VAL A C 1
ATOM 1412 O O . VAL A 1 196 ? 12.473 -2.442 -8.384 1.00 97.56 196 VAL A O 1
ATOM 1415 N N . ILE A 1 197 ? 10.875 -1.278 -9.434 1.00 98.50 197 ILE A N 1
ATOM 1416 C CA . ILE A 1 197 ? 10.329 -2.417 -10.176 1.00 98.50 197 ILE A CA 1
ATOM 1417 C C . ILE A 1 197 ? 10.785 -2.283 -11.625 1.00 98.50 197 ILE A C 1
ATOM 1419 O O . ILE A 1 197 ? 10.654 -1.206 -12.201 1.00 98.50 197 ILE A O 1
ATOM 1423 N N . GLN A 1 198 ? 11.343 -3.332 -12.226 1.00 98.06 198 GLN A N 1
ATOM 1424 C CA . GLN A 1 198 ? 11.909 -3.253 -13.573 1.00 98.06 198 GLN A CA 1
ATOM 1425 C C . GLN A 1 198 ? 11.284 -4.263 -14.527 1.00 98.06 198 GLN A C 1
ATOM 1427 O O . GLN A 1 198 ? 10.963 -5.385 -14.147 1.00 98.06 198 GLN A O 1
ATOM 1432 N N . CYS A 1 199 ? 11.201 -3.857 -15.789 1.00 98.38 199 CYS A N 1
ATOM 1433 C CA . CYS A 1 199 ? 10.923 -4.696 -16.941 1.00 98.38 199 CYS A CA 1
ATOM 1434 C C . CYS A 1 199 ? 12.086 -4.542 -17.927 1.00 98.38 199 CYS A C 1
ATOM 1436 O O . CYS A 1 199 ? 12.176 -3.540 -18.641 1.00 98.38 199 CYS A O 1
ATOM 1438 N N . ALA A 1 200 ? 12.998 -5.513 -17.932 1.00 98.12 200 ALA A N 1
ATOM 1439 C CA . ALA A 1 200 ? 14.176 -5.522 -18.793 1.00 98.12 200 ALA A CA 1
ATOM 1440 C C . ALA A 1 200 ? 13.885 -6.258 -20.107 1.00 98.12 200 ALA A C 1
ATOM 1442 O O . ALA A 1 200 ? 13.462 -7.416 -20.102 1.00 98.12 200 ALA A O 1
ATOM 1443 N N . LEU A 1 201 ? 14.109 -5.594 -21.238 1.00 97.94 201 LEU A N 1
ATOM 1444 C CA . LEU A 1 201 ? 13.998 -6.214 -22.556 1.00 97.94 201 LEU A CA 1
ATOM 1445 C C . LEU A 1 201 ? 15.137 -7.220 -22.773 1.00 97.94 201 LEU A C 1
ATOM 1447 O O . LEU A 1 201 ? 16.242 -7.054 -22.252 1.00 97.94 201 LEU A O 1
ATOM 1451 N N . GLY A 1 202 ? 14.874 -8.262 -23.565 1.00 95.75 202 GLY A N 1
ATOM 1452 C CA . GLY A 1 202 ? 15.899 -9.225 -23.968 1.00 95.75 202 GLY A CA 1
ATOM 1453 C C . GLY A 1 202 ? 17.054 -8.565 -24.731 1.00 95.75 202 GLY A C 1
ATOM 1454 O O . GLY A 1 202 ? 16.915 -7.483 -25.305 1.00 95.75 202 GLY A O 1
ATOM 1455 N N . ALA A 1 203 ? 18.217 -9.217 -24.758 1.00 93.44 203 ALA A N 1
ATOM 1456 C CA . ALA A 1 203 ? 19.364 -8.710 -25.507 1.00 93.44 203 ALA A CA 1
ATOM 1457 C C . ALA A 1 203 ? 19.016 -8.560 -27.000 1.00 93.44 203 ALA A C 1
ATOM 1459 O O . ALA A 1 203 ? 18.620 -9.527 -27.644 1.00 93.44 203 ALA A O 1
ATOM 1460 N N . GLY A 1 204 ? 19.172 -7.350 -27.545 1.00 92.00 204 GLY A N 1
ATOM 1461 C CA . GLY A 1 204 ? 18.804 -7.030 -28.931 1.00 92.00 204 GLY A CA 1
ATOM 1462 C C . GLY A 1 204 ? 17.319 -6.715 -29.151 1.00 92.00 204 GLY A C 1
ATOM 1463 O O . GLY A 1 204 ? 16.976 -6.172 -30.198 1.00 92.00 204 GLY A O 1
ATOM 1464 N N . GLU A 1 205 ? 16.458 -6.976 -28.165 1.00 96.38 205 GLU A N 1
ATOM 1465 C CA . GLU A 1 205 ? 15.024 -6.693 -28.238 1.00 96.38 205 GLU A CA 1
ATOM 1466 C C . GLU A 1 205 ? 14.725 -5.218 -27.956 1.00 96.38 205 GLU A C 1
ATOM 1468 O O . GLU A 1 205 ? 15.451 -4.543 -27.224 1.00 96.38 205 GLU A O 1
ATOM 1473 N N . THR A 1 206 ? 13.629 -4.712 -28.523 1.00 94.88 206 THR A N 1
ATOM 1474 C CA . THR A 1 206 ? 13.186 -3.317 -28.372 1.00 94.88 206 THR A CA 1
ATOM 1475 C C . THR A 1 206 ? 11.697 -3.247 -28.043 1.00 94.88 206 THR A C 1
ATOM 1477 O O . THR A 1 206 ? 10.931 -4.138 -28.406 1.00 94.88 206 THR A O 1
ATOM 1480 N N . ASN A 1 207 ? 11.264 -2.175 -27.375 1.00 94.50 207 ASN A N 1
ATOM 1481 C CA . ASN A 1 207 ? 9.843 -1.878 -27.199 1.00 94.50 207 ASN A CA 1
ATOM 1482 C C . ASN A 1 207 ? 9.271 -1.084 -28.397 1.00 94.50 207 ASN A C 1
ATOM 1484 O O . ASN A 1 207 ? 10.007 -0.377 -29.093 1.00 94.50 207 ASN A O 1
ATOM 1488 N N . PRO A 1 208 ? 7.945 -1.121 -28.619 1.00 92.62 208 PRO A N 1
ATOM 1489 C CA . PRO A 1 208 ? 7.265 -0.192 -29.517 1.00 92.62 208 PRO A CA 1
ATOM 1490 C C . PRO A 1 208 ? 7.379 1.255 -29.018 1.00 92.62 208 PRO A C 1
ATOM 1492 O O . PRO A 1 208 ? 7.321 1.499 -27.817 1.00 92.62 208 PRO A O 1
ATOM 1495 N N . THR A 1 209 ? 7.470 2.222 -29.934 1.00 89.12 209 THR A N 1
ATOM 1496 C CA . THR A 1 209 ? 7.474 3.675 -29.639 1.00 89.12 209 THR A CA 1
ATOM 1497 C C . THR A 1 209 ? 6.089 4.320 -29.735 1.00 89.12 209 THR A C 1
ATOM 1499 O O . THR A 1 209 ? 5.950 5.538 -29.652 1.00 89.12 209 THR A O 1
ATOM 1502 N N . THR A 1 210 ? 5.050 3.517 -29.970 1.00 83.50 210 THR A N 1
ATOM 1503 C CA . THR A 1 210 ? 3.660 3.967 -30.083 1.00 83.50 210 THR A CA 1
ATOM 1504 C C . THR A 1 210 ? 2.724 2.935 -29.461 1.00 83.50 210 THR A C 1
ATOM 1506 O O . THR A 1 210 ? 3.057 1.753 -29.375 1.00 83.50 210 THR A O 1
ATOM 1509 N N . GLY A 1 211 ? 1.541 3.389 -29.044 1.00 87.31 211 GLY A N 1
ATOM 1510 C CA . GLY A 1 211 ? 0.531 2.546 -28.407 1.00 87.31 211 GLY A CA 1
ATOM 1511 C C . GLY A 1 211 ? 0.645 2.494 -26.883 1.00 87.31 211 GLY A C 1
ATOM 1512 O O . GLY A 1 211 ? 1.653 2.890 -26.299 1.00 87.31 211 GLY A O 1
ATOM 1513 N N . SER A 1 212 ? -0.432 2.026 -26.250 1.00 93.44 212 SER A N 1
ATOM 1514 C CA . SER A 1 212 ? -0.505 1.869 -24.798 1.00 93.44 212 SER A CA 1
ATOM 1515 C C . SER A 1 212 ? 0.104 0.543 -24.375 1.00 93.44 212 SER A C 1
ATOM 1517 O O . SER A 1 212 ? -0.132 -0.491 -24.996 1.00 93.44 212 SER A O 1
ATOM 1519 N N . SER A 1 213 ? 0.905 0.589 -23.321 1.00 96.94 213 SER A N 1
ATOM 1520 C CA . SER A 1 213 ? 1.530 -0.564 -22.686 1.00 96.94 213 SER A CA 1
ATOM 1521 C C . SER A 1 213 ? 1.156 -0.602 -21.215 1.00 96.94 213 SER A C 1
ATOM 1523 O O . SER A 1 213 ? 0.829 0.426 -20.619 1.00 96.94 213 SER A O 1
ATOM 1525 N N . THR A 1 214 ? 1.149 -1.799 -20.638 1.00 97.81 214 THR A N 1
ATOM 1526 C CA . THR A 1 214 ? 0.673 -2.025 -19.272 1.00 97.81 214 THR A CA 1
ATOM 1527 C C . THR A 1 214 ? 1.669 -2.860 -18.496 1.00 97.81 214 THR A C 1
ATOM 1529 O O . THR A 1 214 ? 2.157 -3.869 -19.002 1.00 97.81 214 THR A O 1
ATOM 1532 N N . VAL A 1 215 ? 1.939 -2.439 -17.266 1.00 98.44 215 VAL A N 1
ATOM 1533 C CA . VAL A 1 215 ? 2.666 -3.211 -16.259 1.00 98.44 215 VAL A CA 1
ATOM 1534 C C . VAL A 1 215 ? 1.725 -3.443 -15.095 1.00 98.44 215 VAL A C 1
ATOM 1536 O O . VAL A 1 215 ? 1.033 -2.520 -14.660 1.00 98.44 215 VAL A O 1
ATOM 1539 N N . VAL A 1 216 ? 1.701 -4.672 -14.596 1.00 98.62 216 VAL A N 1
ATOM 1540 C CA . VAL A 1 216 ? 0.963 -5.019 -13.381 1.00 98.62 216 VAL A CA 1
ATOM 1541 C C . VAL A 1 216 ? 1.976 -5.329 -12.293 1.00 98.62 216 VAL A C 1
ATOM 1543 O O . VAL A 1 216 ? 2.843 -6.175 -12.499 1.00 98.62 216 VAL A O 1
ATOM 1546 N N . ILE A 1 217 ? 1.880 -4.636 -11.162 1.00 98.50 217 ILE A N 1
ATOM 1547 C CA . ILE A 1 217 ? 2.739 -4.835 -9.993 1.00 98.50 217 ILE A CA 1
ATOM 1548 C C . ILE A 1 217 ? 1.863 -5.342 -8.852 1.00 98.50 217 ILE A C 1
ATOM 1550 O O . ILE A 1 217 ? 0.969 -4.642 -8.375 1.00 98.50 217 ILE A O 1
ATOM 1554 N N . GLY A 1 218 ? 2.142 -6.561 -8.413 1.00 97.06 218 GLY A N 1
ATOM 1555 C CA . GLY A 1 218 ? 1.402 -7.264 -7.382 1.00 97.06 218 GLY A CA 1
ATOM 1556 C C . GLY A 1 218 ? 0.545 -8.396 -7.950 1.00 97.06 218 GLY A C 1
ATOM 1557 O O . GLY A 1 218 ? -0.128 -8.251 -8.969 1.00 97.06 218 GLY A O 1
ATOM 1558 N N . ASN A 1 219 ? 0.538 -9.524 -7.243 1.00 92.94 219 ASN A N 1
ATOM 1559 C CA . ASN A 1 219 ? -0.350 -10.657 -7.483 1.00 92.94 219 ASN A CA 1
ATOM 1560 C C . ASN A 1 219 ? -0.575 -11.422 -6.171 1.00 92.94 219 ASN A C 1
ATOM 1562 O O . ASN A 1 219 ? -1.466 -11.065 -5.392 1.00 92.94 219 ASN A O 1
ATOM 1566 N N . THR A 1 220 ? 0.266 -12.426 -5.901 1.00 92.50 220 THR A N 1
ATOM 1567 C CA . THR A 1 220 ? 0.235 -13.167 -4.636 1.00 92.50 220 THR A CA 1
ATOM 1568 C C . THR A 1 220 ? 0.712 -12.234 -3.534 1.00 92.50 220 THR A C 1
ATOM 1570 O O . THR A 1 220 ? -0.042 -11.947 -2.603 1.00 92.50 220 THR A O 1
ATOM 1573 N N . ASN A 1 221 ? 1.895 -11.653 -3.730 1.00 95.31 221 ASN A N 1
ATOM 1574 C CA . ASN A 1 221 ? 2.435 -10.583 -2.905 1.00 95.31 221 ASN A CA 1
ATOM 1575 C C . ASN A 1 221 ? 2.137 -9.232 -3.560 1.00 95.31 221 ASN A C 1
ATOM 1577 O O . ASN A 1 221 ? 2.003 -9.132 -4.782 1.00 95.31 221 ASN A O 1
ATOM 1581 N N . LYS A 1 222 ? 1.979 -8.188 -2.751 1.00 95.94 222 LYS A N 1
ATOM 1582 C CA . LYS A 1 222 ? 1.549 -6.856 -3.191 1.00 95.94 222 LYS A CA 1
ATOM 1583 C C . LYS A 1 222 ? 2.241 -5.806 -2.332 1.00 95.94 222 LYS A C 1
ATOM 1585 O O . LYS A 1 222 ? 2.501 -6.070 -1.163 1.00 95.94 222 LYS A O 1
ATOM 1590 N N . LEU A 1 223 ? 2.460 -4.619 -2.892 1.00 96.38 223 LEU A N 1
ATOM 1591 C CA . LEU A 1 223 ? 2.891 -3.471 -2.098 1.00 96.38 223 LEU A CA 1
ATOM 1592 C C . LEU A 1 223 ? 1.833 -3.150 -1.038 1.00 96.38 223 LEU A C 1
ATOM 1594 O O . LEU A 1 223 ? 0.629 -3.163 -1.320 1.00 96.38 223 LEU A O 1
ATOM 1598 N N . ILE A 1 224 ? 2.287 -2.885 0.181 1.00 97.06 224 ILE A N 1
ATOM 1599 C CA . ILE A 1 224 ? 1.438 -2.444 1.281 1.00 97.06 224 ILE A CA 1
ATOM 1600 C C . ILE A 1 224 ? 1.202 -0.946 1.108 1.00 97.06 224 ILE A C 1
ATOM 1602 O O . ILE A 1 224 ? 2.137 -0.155 0.984 1.00 97.06 224 ILE A O 1
ATOM 1606 N N . ASN A 1 225 ? -0.069 -0.563 1.073 1.00 96.56 225 ASN A N 1
ATOM 1607 C CA . ASN A 1 225 ? -0.483 0.823 0.980 1.00 96.56 225 ASN A CA 1
ATOM 1608 C C . ASN A 1 225 ? -0.027 1.578 2.238 1.00 96.56 225 ASN A C 1
ATOM 1610 O O . ASN A 1 225 ? -0.154 1.036 3.341 1.00 96.56 225 ASN A O 1
ATOM 1614 N N . PRO A 1 226 ? 0.418 2.834 2.095 1.00 95.50 226 PRO A N 1
ATOM 1615 C CA . PRO A 1 226 ? 0.706 3.699 3.222 1.00 95.50 226 PRO A CA 1
ATOM 1616 C C . PRO A 1 226 ? -0.467 3.835 4.200 1.00 95.50 226 PRO A C 1
ATOM 1618 O O . PRO A 1 226 ? -1.636 3.621 3.861 1.00 95.50 226 PRO A O 1
ATOM 1621 N N . THR A 1 227 ? -0.147 4.246 5.417 1.00 93.44 227 THR A N 1
ATOM 1622 C CA . THR A 1 227 ? -1.089 4.790 6.398 1.00 93.44 227 THR A CA 1
ATOM 1623 C C . THR A 1 227 ? -1.291 6.281 6.165 1.00 93.44 227 THR A C 1
ATOM 1625 O O . THR A 1 227 ? -0.642 6.890 5.315 1.00 93.44 227 THR A O 1
ATOM 1628 N N . LYS A 1 228 ? -2.195 6.883 6.940 1.00 88.75 228 LYS A N 1
ATOM 1629 C CA . LYS A 1 228 ? -2.475 8.317 6.881 1.00 88.75 228 LYS A CA 1
ATOM 1630 C C . LYS A 1 228 ? -1.199 9.160 7.026 1.00 88.75 228 LYS A C 1
ATOM 1632 O O . LYS A 1 228 ? -0.462 9.047 8.015 1.00 88.75 228 LYS A O 1
ATOM 1637 N N . GLY A 1 229 ? -0.968 10.028 6.044 1.00 81.31 229 GLY A N 1
ATOM 1638 C CA . GLY A 1 229 ? 0.210 10.877 5.949 1.00 81.31 229 GLY A CA 1
ATOM 1639 C C . GLY A 1 229 ? 0.304 11.932 7.058 1.00 81.31 229 GLY A C 1
ATOM 1640 O O . GLY A 1 229 ? -0.689 12.467 7.545 1.00 81.31 229 GLY A O 1
ATOM 1641 N N . ILE A 1 230 ? 1.537 12.300 7.419 1.00 71.06 230 ILE A N 1
ATOM 1642 C CA . ILE A 1 230 ? 1.861 13.214 8.538 1.00 71.06 230 ILE A CA 1
ATOM 1643 C C . ILE A 1 230 ? 1.248 14.623 8.372 1.00 71.06 230 ILE A C 1
ATOM 1645 O O . ILE A 1 230 ? 1.001 15.314 9.360 1.00 71.06 230 ILE A O 1
ATOM 1649 N N . GLY A 1 231 ? 0.992 15.062 7.135 1.00 63.53 231 GLY A N 1
ATOM 1650 C CA . GLY A 1 231 ? 0.468 16.400 6.824 1.00 63.53 231 GLY A CA 1
ATOM 1651 C C . GLY A 1 231 ? -1.026 16.461 6.505 1.00 63.53 231 GLY A C 1
ATOM 1652 O O . GLY A 1 231 ? -1.582 17.557 6.458 1.00 63.53 231 GLY A O 1
ATOM 1653 N N . ASN A 1 232 ? -1.679 15.317 6.293 1.00 70.12 232 ASN A N 1
ATOM 1654 C CA . ASN A 1 232 ? -3.106 15.264 6.016 1.00 70.12 232 ASN A CA 1
ATOM 1655 C C . ASN A 1 232 ? -3.837 14.817 7.278 1.00 70.12 232 ASN A C 1
ATOM 1657 O O . ASN A 1 232 ? -3.876 13.641 7.620 1.00 70.12 232 ASN A O 1
ATOM 1661 N N . THR A 1 233 ? -4.387 15.774 8.022 1.00 68.50 233 THR A N 1
ATOM 1662 C CA . THR A 1 233 ? -5.124 15.495 9.263 1.00 68.50 233 THR A CA 1
ATOM 1663 C C . THR A 1 233 ? -6.623 15.345 9.033 1.00 68.50 233 THR A C 1
ATOM 1665 O O . THR A 1 233 ? -7.334 14.901 9.934 1.00 68.50 233 THR A O 1
ATOM 1668 N N . VAL A 1 234 ? -7.114 15.672 7.835 1.00 75.50 234 VAL A N 1
ATOM 1669 C CA . VAL A 1 234 ? -8.543 15.718 7.527 1.00 75.50 234 VAL A CA 1
ATOM 1670 C C . VAL A 1 234 ? -8.941 14.429 6.827 1.00 75.50 234 VAL A C 1
ATOM 1672 O O . VAL A 1 234 ? -8.376 14.057 5.809 1.00 75.50 234 VAL A O 1
ATOM 1675 N N . GLU A 1 235 ? -9.893 13.708 7.400 1.00 77.69 235 GLU A N 1
ATOM 1676 C CA . GLU A 1 235 ? -10.414 12.486 6.784 1.00 77.69 235 GLU A CA 1
ATOM 1677 C C . GLU A 1 235 ? -11.179 12.788 5.493 1.00 77.69 235 GLU A C 1
ATOM 1679 O O . GLU A 1 235 ? -11.833 13.828 5.372 1.00 77.69 235 GLU A O 1
ATOM 1684 N N . GLY A 1 236 ? -11.111 11.862 4.534 1.00 77.56 236 GLY A N 1
ATOM 1685 C CA . GLY A 1 236 ? -11.811 11.997 3.255 1.00 77.56 236 GLY A CA 1
ATOM 1686 C C . GLY A 1 236 ? -11.086 12.890 2.244 1.00 77.56 236 GLY A C 1
ATOM 1687 O O . GLY A 1 236 ? -11.623 13.155 1.168 1.00 77.56 236 GLY A O 1
ATOM 1688 N N . TYR A 1 237 ? -9.866 13.330 2.557 1.00 84.38 237 TYR A N 1
ATOM 1689 C CA . TYR A 1 237 ? -8.950 13.938 1.598 1.00 84.38 237 TYR A CA 1
ATOM 1690 C C . TYR A 1 237 ? -7.908 12.914 1.184 1.00 84.38 237 TYR A C 1
ATOM 1692 O O . TYR A 1 237 ? -7.341 12.228 2.027 1.00 84.38 237 TYR A O 1
ATOM 1700 N N . ALA A 1 238 ? -7.644 12.829 -0.117 1.00 88.44 238 ALA A N 1
ATOM 1701 C CA . ALA A 1 238 ? -6.687 11.862 -0.617 1.00 88.44 238 ALA A CA 1
ATOM 1702 C C . ALA A 1 238 ? -5.236 12.277 -0.324 1.00 88.44 238 ALA A C 1
ATOM 1704 O O . ALA A 1 238 ? -4.834 13.408 -0.612 1.00 88.44 238 ALA A O 1
ATOM 1705 N N . ASP A 1 239 ? -4.439 11.321 0.142 1.00 90.50 239 ASP A N 1
ATOM 1706 C CA . ASP A 1 239 ? -2.986 11.399 0.179 1.00 90.50 239 ASP A CA 1
ATOM 1707 C C . ASP A 1 239 ? -2.415 11.104 -1.209 1.00 90.50 239 ASP A C 1
ATOM 1709 O O . ASP A 1 239 ? -2.741 10.100 -1.851 1.00 90.50 239 ASP A O 1
ATOM 1713 N N . LEU A 1 240 ? -1.566 12.016 -1.690 1.00 91.75 240 LEU A N 1
ATOM 1714 C CA . LEU A 1 240 ? -0.999 11.966 -3.034 1.00 91.75 240 LEU A CA 1
ATOM 1715 C C . LEU A 1 240 ? 0.466 11.538 -3.000 1.00 91.75 240 LEU A C 1
ATOM 1717 O O . LEU A 1 240 ? 1.337 12.276 -2.538 1.00 91.75 240 LEU A O 1
ATOM 1721 N N . TYR A 1 241 ? 0.752 10.396 -3.613 1.00 93.62 241 TYR A N 1
ATOM 1722 C CA . TYR A 1 241 ? 2.096 9.856 -3.759 1.00 93.62 241 TYR A CA 1
ATOM 1723 C C . TYR A 1 241 ? 2.550 9.999 -5.207 1.00 93.62 241 TYR A C 1
ATOM 1725 O O . TYR A 1 241 ? 1.834 9.662 -6.147 1.00 93.62 241 TYR A O 1
ATOM 1733 N N . THR A 1 242 ? 3.745 10.540 -5.411 1.00 94.88 242 THR A N 1
ATOM 1734 C CA . THR A 1 242 ? 4.349 10.603 -6.745 1.00 94.88 242 THR A CA 1
ATOM 1735 C C . THR A 1 242 ? 4.861 9.224 -7.143 1.00 94.88 242 THR A C 1
ATOM 1737 O O . THR A 1 242 ? 5.415 8.524 -6.303 1.00 94.88 242 THR A O 1
ATOM 1740 N N . PHE A 1 243 ? 4.752 8.868 -8.417 1.00 97.00 243 PHE A N 1
ATOM 1741 C CA . PHE A 1 243 ? 5.503 7.757 -9.002 1.00 97.00 243 PHE A CA 1
ATOM 1742 C C . PHE A 1 243 ? 6.202 8.213 -10.281 1.00 97.00 243 PHE A C 1
ATOM 1744 O O . PHE A 1 243 ? 5.795 9.212 -10.887 1.00 97.00 243 PHE A O 1
ATOM 1751 N N . TYR A 1 244 ? 7.233 7.475 -10.690 1.00 97.44 244 TYR A N 1
ATOM 1752 C CA . TYR A 1 244 ? 7.942 7.736 -11.940 1.00 97.44 244 TYR A CA 1
ATOM 1753 C C . TYR A 1 244 ? 8.010 6.507 -12.838 1.00 97.44 244 TYR A C 1
ATOM 1755 O O . TYR A 1 244 ? 8.084 5.375 -12.363 1.00 97.44 244 TYR A O 1
ATOM 1763 N N . ILE A 1 245 ? 8.043 6.754 -14.143 1.00 97.44 245 ILE A N 1
ATOM 1764 C CA . ILE A 1 245 ? 8.446 5.779 -15.153 1.00 97.44 245 ILE A CA 1
ATOM 1765 C C . ILE A 1 245 ? 9.741 6.288 -15.774 1.00 97.44 245 ILE A C 1
ATOM 1767 O O . ILE A 1 245 ? 9.785 7.399 -16.305 1.00 97.44 245 ILE A O 1
ATOM 1771 N N . ARG A 1 246 ? 10.790 5.474 -15.698 1.00 96.25 246 ARG A N 1
ATOM 1772 C CA . ARG A 1 246 ? 12.121 5.783 -16.216 1.00 96.25 246 ARG A CA 1
ATOM 1773 C C . ARG A 1 246 ? 12.518 4.747 -17.250 1.00 96.25 246 ARG A C 1
ATOM 1775 O O . ARG A 1 246 ? 12.408 3.552 -16.995 1.00 96.25 246 ARG A O 1
ATOM 1782 N N . HIS A 1 247 ? 13.039 5.201 -18.381 1.00 96.06 247 HIS A N 1
ATOM 1783 C CA . HIS A 1 247 ? 13.601 4.325 -19.400 1.00 96.06 247 HIS A CA 1
ATOM 1784 C C . HIS A 1 247 ? 15.121 4.484 -19.439 1.00 96.06 247 HIS A C 1
ATOM 1786 O O . HIS A 1 247 ? 15.644 5.595 -19.584 1.00 96.06 247 HIS A O 1
ATOM 1792 N N . THR A 1 248 ? 15.837 3.374 -19.283 1.00 95.56 248 THR A N 1
ATOM 1793 C CA . THR A 1 248 ? 17.298 3.329 -19.346 1.00 95.56 248 THR A CA 1
ATOM 1794 C C . THR A 1 248 ? 17.776 2.448 -20.490 1.00 95.56 248 THR A C 1
ATOM 1796 O O . THR A 1 248 ? 17.060 1.559 -20.950 1.00 95.56 248 THR A O 1
ATOM 1799 N N . ASP A 1 249 ? 19.021 2.649 -20.911 1.00 95.00 249 ASP A N 1
ATOM 1800 C CA . ASP A 1 249 ? 19.722 1.662 -21.726 1.00 95.00 249 ASP A CA 1
ATOM 1801 C C . ASP A 1 249 ? 20.006 0.371 -20.934 1.00 95.00 249 ASP A C 1
ATOM 1803 O O . ASP A 1 249 ? 19.714 0.265 -19.734 1.00 95.00 249 ASP A O 1
ATOM 1807 N N . SER A 1 250 ? 20.606 -0.615 -21.605 1.00 94.00 250 SER A N 1
ATOM 1808 C CA . SER A 1 250 ? 20.988 -1.896 -21.002 1.00 94.00 250 SER A CA 1
ATOM 1809 C C . SER A 1 250 ? 22.067 -1.771 -19.916 1.00 94.00 250 SER A C 1
ATOM 1811 O O . SER A 1 250 ? 22.314 -2.725 -19.185 1.00 94.00 250 SER A O 1
ATOM 1813 N N . GLY A 1 251 ? 22.742 -0.619 -19.827 1.00 92.38 251 GLY A N 1
ATOM 1814 C CA . GLY A 1 251 ? 23.726 -0.300 -18.794 1.00 92.38 251 GLY A CA 1
ATOM 1815 C C . GLY A 1 251 ? 23.127 0.425 -17.586 1.00 92.38 251 GLY A C 1
ATOM 1816 O O . GLY A 1 251 ? 23.863 0.752 -16.658 1.00 92.38 251 GLY A O 1
ATOM 1817 N N . GLY A 1 252 ? 21.817 0.694 -17.583 1.00 91.44 252 GLY A N 1
ATOM 1818 C CA . GLY A 1 252 ? 21.134 1.403 -16.502 1.00 91.44 252 GLY A CA 1
ATOM 1819 C C . GLY A 1 252 ? 21.233 2.929 -16.586 1.00 91.44 252 GLY A C 1
ATOM 1820 O O . GLY A 1 252 ? 20.857 3.612 -15.634 1.00 91.44 252 GLY A O 1
ATOM 1821 N N . THR A 1 253 ? 21.705 3.490 -17.704 1.00 93.25 253 THR A N 1
ATOM 1822 C CA . THR A 1 253 ? 21.765 4.947 -17.892 1.00 93.25 253 THR A CA 1
ATOM 1823 C C . THR A 1 253 ? 20.431 5.470 -18.428 1.00 93.25 253 THR A C 1
ATOM 1825 O O . THR A 1 253 ? 19.984 4.985 -19.469 1.00 93.25 253 THR A O 1
ATOM 1828 N N . PRO A 1 254 ? 19.786 6.465 -17.782 1.00 92.88 254 PRO A N 1
ATOM 1829 C CA . PRO A 1 254 ? 18.568 7.079 -18.308 1.00 92.88 254 PRO A CA 1
ATOM 1830 C C . PRO A 1 254 ? 18.789 7.653 -19.710 1.00 92.88 254 PRO A C 1
ATOM 1832 O O . PRO A 1 254 ? 19.755 8.385 -19.943 1.00 92.88 254 PRO A O 1
ATOM 1835 N N . ILE A 1 255 ? 17.891 7.330 -20.640 1.00 93.00 255 ILE A N 1
ATOM 1836 C CA . ILE A 1 255 ? 17.969 7.801 -22.034 1.00 93.00 255 ILE A CA 1
ATOM 1837 C C . ILE A 1 255 ? 16.976 8.928 -22.347 1.00 93.00 255 ILE A C 1
ATOM 1839 O O . ILE A 1 255 ? 17.078 9.582 -23.386 1.00 93.00 255 ILE A O 1
ATOM 1843 N N . GLU A 1 256 ? 16.058 9.193 -21.422 1.00 89.19 256 GLU A N 1
ATOM 1844 C CA . GLU A 1 256 ? 15.069 10.267 -21.467 1.00 89.19 256 GLU A CA 1
ATOM 1845 C C . GLU A 1 256 ? 14.733 10.757 -20.051 1.00 89.19 256 GLU A C 1
ATOM 1847 O O . GLU A 1 256 ? 15.090 10.090 -19.075 1.00 89.19 256 GLU A O 1
ATOM 1852 N N . PRO A 1 257 ? 14.089 11.930 -19.906 1.00 89.38 257 PRO A N 1
ATOM 1853 C CA . PRO A 1 257 ? 13.587 12.382 -18.614 1.00 89.38 257 PRO A CA 1
ATOM 1854 C C . PRO A 1 257 ? 12.541 11.417 -18.045 1.00 89.38 257 PRO A C 1
ATOM 1856 O O . PRO A 1 257 ? 11.733 10.862 -18.790 1.00 89.38 257 PRO A O 1
ATOM 1859 N N . ASP A 1 258 ? 12.509 11.278 -16.721 1.00 93.25 258 ASP A N 1
ATOM 1860 C CA . ASP A 1 258 ? 11.493 10.477 -16.037 1.00 93.25 258 ASP A CA 1
ATOM 1861 C C . ASP A 1 258 ? 10.087 11.056 -16.284 1.00 93.25 258 ASP A C 1
ATOM 1863 O O . ASP A 1 258 ? 9.852 12.259 -16.124 1.00 93.25 258 ASP A O 1
ATOM 1867 N N . ALA A 1 259 ? 9.128 10.197 -16.626 1.00 94.06 259 ALA A N 1
ATOM 1868 C CA . ALA A 1 259 ? 7.716 10.565 -16.663 1.00 94.06 259 ALA A CA 1
ATOM 1869 C C . ALA A 1 259 ? 7.126 10.483 -15.247 1.00 94.06 259 ALA A C 1
ATOM 1871 O O . ALA A 1 259 ? 7.408 9.530 -14.526 1.00 94.06 259 ALA A O 1
ATOM 1872 N N . GLN A 1 260 ? 6.304 11.456 -14.841 1.00 94.62 260 GLN A N 1
ATOM 1873 C CA . GLN A 1 260 ? 5.812 11.589 -13.461 1.00 94.62 260 GLN A CA 1
ATOM 1874 C C . GLN A 1 260 ? 4.285 11.525 -13.358 1.00 94.62 260 GLN A C 1
ATOM 1876 O O . GLN A 1 260 ? 3.585 12.307 -14.000 1.00 94.62 260 GLN A O 1
ATOM 1881 N N . GLY A 1 261 ? 3.769 10.663 -12.482 1.00 94.06 261 GLY A N 1
ATOM 1882 C CA . GLY A 1 261 ? 2.341 10.567 -12.179 1.00 94.06 261 GLY A CA 1
ATOM 1883 C C . GLY A 1 261 ? 2.036 10.674 -10.685 1.00 94.06 261 GLY A C 1
ATOM 1884 O O . GLY A 1 261 ? 2.933 10.850 -9.854 1.00 94.06 261 GLY A O 1
ATOM 1885 N N . LYS A 1 262 ? 0.745 10.589 -10.341 1.00 94.25 262 LYS A N 1
ATOM 1886 C CA . LYS A 1 262 ? 0.246 10.612 -8.959 1.00 94.25 262 LYS A CA 1
ATOM 1887 C C . LYS A 1 262 ? -0.631 9.398 -8.678 1.00 94.25 262 LYS A C 1
ATOM 1889 O O . LYS A 1 262 ? -1.468 9.041 -9.502 1.00 94.25 262 LYS A O 1
ATOM 1894 N N . ILE A 1 263 ? -0.454 8.825 -7.497 1.00 95.75 263 ILE A N 1
ATOM 1895 C CA . ILE A 1 263 ? -1.312 7.813 -6.889 1.00 95.75 263 ILE A CA 1
ATOM 1896 C C . ILE A 1 263 ? -2.065 8.501 -5.755 1.00 95.75 263 ILE A C 1
ATOM 1898 O O . ILE A 1 263 ? -1.448 9.187 -4.941 1.00 95.75 263 ILE A O 1
ATOM 1902 N N . ALA A 1 264 ? -3.384 8.342 -5.723 1.00 92.25 264 ALA A N 1
ATOM 1903 C CA . ALA A 1 264 ? -4.242 8.907 -4.691 1.00 92.25 264 ALA A CA 1
ATOM 1904 C C . ALA A 1 264 ? -4.789 7.782 -3.809 1.00 92.25 264 ALA A C 1
ATOM 1906 O O . ALA A 1 264 ? -5.463 6.878 -4.307 1.00 92.25 264 ALA A O 1
ATOM 1907 N N . LEU A 1 265 ? -4.503 7.852 -2.513 1.00 92.62 265 LEU A N 1
ATOM 1908 C CA . LEU A 1 265 ? -5.066 6.973 -1.492 1.00 92.62 265 LEU A CA 1
ATOM 1909 C C . LEU A 1 265 ? -5.981 7.783 -0.592 1.00 92.62 265 LEU A C 1
ATOM 1911 O O . LEU A 1 265 ? -5.706 8.942 -0.327 1.00 92.62 265 LEU A O 1
ATOM 1915 N N . ILE A 1 266 ? -7.069 7.196 -0.125 1.00 89.38 266 ILE A N 1
ATOM 1916 C CA . ILE A 1 266 ? -8.056 7.885 0.706 1.00 89.38 266 ILE A CA 1
ATOM 1917 C C . ILE A 1 266 ? -8.521 6.940 1.805 1.00 89.38 266 ILE A C 1
ATOM 1919 O O . ILE A 1 266 ? -8.579 5.723 1.595 1.00 89.38 266 ILE A O 1
ATOM 1923 N N . GLU A 1 267 ? -8.852 7.471 2.982 1.00 84.94 267 GLU A N 1
ATOM 1924 C CA . GLU A 1 267 ? -9.560 6.663 3.966 1.00 84.94 267 GLU A CA 1
ATOM 1925 C C . GLU A 1 267 ? -10.886 6.193 3.376 1.00 84.94 267 GLU A C 1
ATOM 1927 O O . GLU A 1 267 ? -11.570 6.905 2.634 1.00 84.94 267 GLU A O 1
ATOM 1932 N N . ALA A 1 268 ? -11.264 4.965 3.696 1.00 71.50 268 ALA A N 1
ATOM 1933 C CA . ALA A 1 268 ? -12.527 4.456 3.210 1.00 71.50 268 ALA A CA 1
ATOM 1934 C C . ALA A 1 268 ? -13.707 5.136 3.924 1.00 71.50 268 ALA A C 1
ATOM 1936 O O . ALA A 1 268 ? -13.664 5.445 5.114 1.00 71.50 268 ALA A O 1
ATOM 1937 N N . VAL A 1 269 ? -14.792 5.354 3.180 1.00 68.62 269 VAL A N 1
ATOM 1938 C CA . VAL A 1 269 ? -16.006 5.981 3.707 1.00 68.62 269 VAL A CA 1
ATOM 1939 C C . VAL A 1 269 ? -16.875 4.918 4.362 1.00 68.62 269 VAL A C 1
ATOM 1941 O O . VAL A 1 269 ? -17.388 4.019 3.693 1.00 68.62 269 VAL A O 1
ATOM 1944 N N . ARG A 1 270 ? -17.094 5.045 5.671 1.00 70.94 270 ARG A N 1
ATOM 1945 C CA . ARG A 1 270 ? -18.087 4.241 6.380 1.00 70.94 270 ARG A CA 1
ATOM 1946 C C . ARG A 1 270 ? -19.431 4.957 6.402 1.00 70.94 270 ARG A C 1
ATOM 1948 O O . ARG A 1 270 ? -19.580 5.992 7.043 1.00 70.94 270 ARG A O 1
ATOM 1955 N N . VAL A 1 271 ? -20.423 4.368 5.742 1.00 64.81 271 VAL A N 1
ATOM 1956 C CA . VAL A 1 271 ? -21.816 4.816 5.829 1.00 64.81 271 VAL A CA 1
ATOM 1957 C C . VAL A 1 271 ? -22.500 4.024 6.937 1.00 64.81 271 VAL A C 1
ATOM 1959 O O . VAL A 1 271 ? -22.737 2.827 6.790 1.00 64.81 271 VAL A O 1
ATOM 1962 N N . THR A 1 272 ? -22.803 4.679 8.055 1.00 62.88 272 THR A N 1
ATOM 1963 C CA . THR A 1 272 ? -23.650 4.108 9.104 1.00 62.88 272 THR A CA 1
ATOM 1964 C C . THR A 1 272 ? -25.062 4.666 8.976 1.00 62.88 272 THR A C 1
ATOM 1966 O O . THR A 1 272 ? -25.260 5.862 8.772 1.00 62.88 272 THR A O 1
ATOM 1969 N N . ALA A 1 273 ? -26.057 3.790 9.084 1.00 55.12 273 ALA A N 1
ATOM 1970 C CA . ALA A 1 273 ? -27.452 4.180 9.200 1.00 55.12 273 ALA A CA 1
ATOM 1971 C C . ALA A 1 273 ? -27.943 3.740 10.577 1.00 55.12 273 ALA A C 1
ATOM 1973 O O . ALA A 1 273 ? -27.990 2.544 10.867 1.00 55.12 273 ALA A O 1
ATOM 1974 N N . THR A 1 274 ? -28.296 4.700 11.426 1.00 63.78 274 THR A N 1
ATOM 1975 C CA . THR A 1 274 ? -29.047 4.393 12.642 1.00 63.78 274 THR A CA 1
ATOM 1976 C C . THR A 1 274 ? -30.476 4.095 12.220 1.00 63.78 274 THR A C 1
ATOM 1978 O O . THR A 1 274 ? -31.186 4.979 11.743 1.00 63.78 274 THR A O 1
ATOM 1981 N N . VAL A 1 275 ? -30.881 2.835 12.343 1.00 67.06 275 VAL A N 1
ATOM 1982 C CA . VAL A 1 275 ? -32.284 2.452 12.204 1.00 67.06 275 VAL A CA 1
ATOM 1983 C C . VAL A 1 275 ? -32.850 2.387 13.607 1.00 67.06 275 VAL A C 1
ATOM 1985 O O . VAL A 1 275 ? -32.540 1.456 14.351 1.00 67.06 275 VAL A O 1
ATOM 1988 N N . ASP A 1 276 ? -33.661 3.376 13.973 1.00 71.81 276 ASP A N 1
ATOM 1989 C CA . ASP A 1 276 ? -34.339 3.335 15.260 1.00 71.81 276 ASP A CA 1
ATOM 1990 C C . ASP A 1 276 ? -35.220 2.077 15.323 1.00 71.81 276 ASP A C 1
ATOM 1992 O O . ASP A 1 276 ? -35.966 1.779 14.372 1.00 71.81 276 ASP A O 1
ATOM 1996 N N . PRO A 1 277 ? -35.124 1.294 16.410 1.00 66.31 277 PRO A N 1
ATOM 1997 C CA . PRO A 1 277 ? -35.950 0.117 16.563 1.00 66.31 277 PRO A CA 1
ATOM 1998 C C . PRO A 1 277 ? -37.408 0.557 16.650 1.00 66.31 277 PRO A C 1
ATOM 2000 O O . PRO A 1 277 ? -37.793 1.344 17.513 1.00 66.31 277 PRO A O 1
ATOM 2003 N N . THR A 1 278 ? -38.233 0.034 15.751 1.00 72.56 278 THR A N 1
ATOM 2004 C CA . THR A 1 278 ? -39.673 0.264 15.765 1.00 72.56 278 THR A CA 1
ATOM 2005 C C . THR A 1 278 ? -40.383 -0.999 16.225 1.00 72.56 278 THR A C 1
ATOM 2007 O O . THR A 1 278 ? -40.052 -2.124 15.833 1.00 72.56 278 THR A O 1
ATOM 2010 N N . LEU A 1 279 ? -41.368 -0.795 17.095 1.00 73.31 279 LEU A N 1
ATOM 2011 C CA . LEU A 1 279 ? -42.398 -1.773 17.404 1.00 73.31 279 LEU A CA 1
ATOM 2012 C C . LEU A 1 279 ? -43.687 -1.248 16.792 1.00 73.31 279 LEU A C 1
ATOM 2014 O O . LEU A 1 279 ? -44.229 -0.239 17.242 1.00 73.31 279 LEU A O 1
ATOM 2018 N N . THR A 1 280 ? -44.163 -1.914 15.746 1.00 75.88 280 THR A N 1
ATOM 2019 C CA . THR A 1 280 ? -45.452 -1.579 15.145 1.00 75.88 280 THR A CA 1
ATOM 2020 C C . THR A 1 280 ? -46.508 -2.508 15.715 1.00 75.88 280 THR A C 1
ATOM 2022 O O . THR A 1 280 ? -46.428 -3.727 15.550 1.00 75.88 280 THR A O 1
ATOM 2025 N N . PHE A 1 281 ? -47.491 -1.906 16.385 1.00 68.75 281 PHE A N 1
ATOM 2026 C CA . PHE A 1 281 ? -48.684 -2.579 16.878 1.00 68.75 281 PHE A CA 1
ATOM 2027 C C . PHE A 1 281 ? -49.826 -2.345 15.900 1.00 68.75 281 PHE A C 1
ATOM 2029 O O . PHE A 1 281 ? -50.153 -1.203 15.578 1.00 68.75 281 PHE A O 1
ATOM 2036 N N . THR A 1 282 ? -50.443 -3.430 15.453 1.00 70.75 282 THR A N 1
ATOM 2037 C CA . THR A 1 282 ? -51.602 -3.382 14.563 1.00 70.75 282 THR A CA 1
ATOM 2038 C C . THR A 1 282 ? -52.786 -4.049 15.249 1.00 70.75 282 THR A C 1
ATOM 2040 O O . THR A 1 282 ? -52.638 -5.147 15.786 1.00 70.75 282 THR A O 1
ATOM 2043 N N . ILE A 1 283 ? -53.939 -3.375 15.235 1.00 67.38 283 ILE A N 1
ATOM 2044 C CA . ILE A 1 283 ? -55.226 -3.891 15.710 1.00 67.38 283 ILE A CA 1
ATOM 2045 C C . ILE A 1 283 ? -56.218 -3.715 14.561 1.00 67.38 283 ILE A C 1
ATOM 2047 O O . ILE A 1 283 ? -56.657 -2.598 14.295 1.00 67.38 283 ILE A O 1
ATOM 2051 N N . ASP A 1 284 ? -56.564 -4.816 13.898 1.00 65.62 284 ASP A N 1
ATOM 2052 C CA . ASP A 1 284 ? -57.521 -4.824 12.785 1.00 65.62 284 ASP A CA 1
ATOM 2053 C C . ASP A 1 284 ? -58.764 -5.625 13.169 1.00 65.62 284 ASP A C 1
ATOM 2055 O O . ASP A 1 284 ? -58.671 -6.559 13.969 1.00 65.62 284 ASP A O 1
ATOM 2059 N N . THR A 1 285 ? -59.916 -5.337 12.561 1.00 58.97 285 THR A N 1
ATOM 2060 C CA . THR A 1 285 ? -61.097 -6.199 12.700 1.00 58.97 285 THR A CA 1
ATOM 2061 C C . THR A 1 285 ? -60.933 -7.485 11.888 1.00 58.97 285 THR A C 1
ATOM 2063 O O . THR A 1 285 ? -60.381 -7.497 10.786 1.00 58.97 285 THR A O 1
ATOM 2066 N N . THR A 1 286 ? -61.406 -8.607 12.427 1.00 58.38 286 THR A N 1
ATOM 2067 C CA . THR A 1 286 ? -61.514 -9.866 11.677 1.00 58.38 286 THR A CA 1
ATOM 2068 C C . THR A 1 286 ? -62.911 -9.968 11.070 1.00 58.38 286 THR A C 1
ATOM 2070 O O . THR A 1 286 ? -63.814 -10.534 11.677 1.00 58.38 286 THR A O 1
ATOM 2073 N N . ASP A 1 287 ? -63.099 -9.431 9.865 1.00 48.34 287 ASP A N 1
ATOM 2074 C CA . ASP A 1 287 ? -64.415 -9.293 9.202 1.00 48.34 287 ASP A CA 1
ATOM 2075 C C . ASP A 1 287 ? -65.035 -10.605 8.668 1.00 48.34 287 ASP A C 1
ATOM 2077 O O . ASP A 1 287 ? -65.988 -10.591 7.891 1.00 48.34 287 ASP A O 1
ATOM 2081 N N . THR A 1 288 ? -64.542 -11.775 9.078 1.00 51.47 288 THR A N 1
ATOM 2082 C CA . THR A 1 288 ? -65.128 -13.063 8.667 1.00 51.47 288 THR A CA 1
ATOM 2083 C C . THR A 1 288 ? -65.995 -13.654 9.772 1.00 51.47 288 THR A C 1
ATOM 2085 O O . THR A 1 288 ? -65.563 -14.489 10.574 1.00 51.47 288 THR A O 1
ATOM 2088 N N . ILE A 1 289 ? -67.262 -13.225 9.776 1.00 47.66 289 ILE A N 1
ATOM 2089 C CA . ILE A 1 289 ? -68.363 -13.902 10.472 1.00 47.66 289 ILE A CA 1
ATOM 2090 C C . ILE A 1 289 ? -68.346 -15.385 10.062 1.00 47.66 289 ILE A C 1
ATOM 2092 O O . ILE A 1 289 ? -68.326 -15.701 8.874 1.00 47.66 289 ILE A O 1
ATOM 2096 N N . GLY A 1 290 ? -68.327 -16.295 11.042 1.00 48.56 290 GLY A N 1
ATOM 2097 C CA . GLY A 1 290 ? -68.268 -17.744 10.810 1.00 48.56 290 GLY A CA 1
ATOM 2098 C C . GLY A 1 290 ? -66.874 -18.390 10.864 1.00 48.56 290 GLY A C 1
ATOM 2099 O O . GLY A 1 290 ? -66.779 -19.603 10.686 1.00 48.56 290 GLY A O 1
ATOM 2100 N N . SER A 1 291 ? -65.797 -17.642 11.134 1.00 52.41 291 SER A N 1
ATOM 2101 C CA . SER A 1 291 ? -64.464 -18.240 11.321 1.00 52.41 291 SER A CA 1
ATOM 2102 C C . SER A 1 291 ? -64.300 -18.915 12.698 1.00 52.41 291 SER A C 1
ATOM 2104 O O . SER A 1 291 ? -64.842 -18.457 13.703 1.00 52.41 291 SER A O 1
ATOM 2106 N N . THR A 1 292 ? -63.520 -20.003 12.752 1.00 54.56 292 THR A N 1
ATOM 2107 C CA . THR A 1 292 ? -63.089 -20.704 13.983 1.00 54.56 292 THR A CA 1
ATOM 2108 C C . THR A 1 292 ? -61.718 -20.202 14.450 1.00 54.56 292 THR A C 1
ATOM 2110 O O . THR A 1 292 ? -60.826 -20.984 14.784 1.00 54.56 292 THR A O 1
ATOM 2113 N N . ALA A 1 293 ? -61.500 -18.885 14.398 1.00 50.22 293 ALA A N 1
ATOM 2114 C CA . ALA A 1 293 ? -60.192 -18.272 14.648 1.00 50.22 293 ALA A CA 1
ATOM 2115 C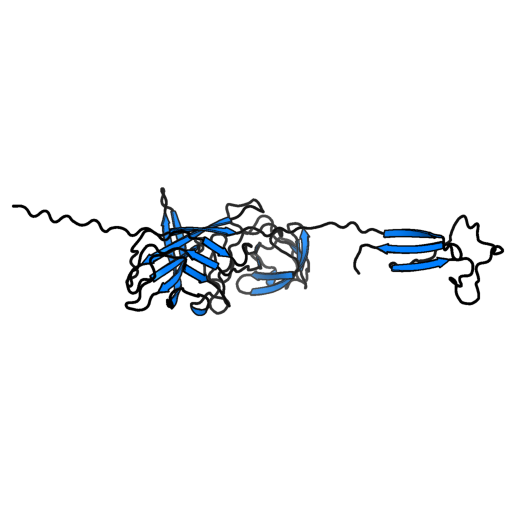 C . ALA A 1 293 ? -59.667 -18.488 16.085 1.00 50.22 293 ALA A C 1
ATOM 2117 O O . ALA A 1 293 ? -58.471 -18.335 16.324 1.00 50.22 293 ALA A O 1
ATOM 2118 N N . CYS A 1 294 ? -60.536 -18.890 17.022 1.00 50.06 294 CYS A N 1
ATOM 2119 C CA . CYS A 1 294 ? -60.196 -19.232 18.408 1.00 50.06 294 CYS A CA 1
ATOM 2120 C C . CYS A 1 294 ? -60.197 -20.752 18.685 1.00 50.06 294 CYS A C 1
ATOM 2122 O O . CYS A 1 294 ? -60.280 -21.163 19.841 1.00 50.06 294 CYS A O 1
ATOM 2124 N N . GLY A 1 295 ? -60.106 -21.582 17.641 1.00 51.69 295 GLY A N 1
ATOM 2125 C CA . GLY A 1 295 ? -60.087 -23.043 17.735 1.00 51.69 295 GLY A CA 1
ATOM 2126 C C . GLY A 1 295 ? -61.394 -23.710 17.279 1.00 51.69 295 GLY A C 1
ATOM 2127 O O . GLY A 1 295 ? -62.405 -23.041 17.053 1.00 51.69 295 GLY A O 1
ATOM 2128 N N . PRO A 1 296 ? -61.392 -25.043 17.094 1.00 48.16 296 PRO A N 1
ATOM 2129 C CA . PRO A 1 296 ? -62.570 -25.777 16.641 1.00 48.16 296 PRO A CA 1
ATOM 2130 C C . PRO A 1 296 ? -63.711 -25.656 17.665 1.00 48.16 296 PRO A C 1
ATOM 2132 O O . PRO A 1 296 ? -63.548 -26.044 18.818 1.00 48.16 296 PRO A O 1
ATOM 2135 N N . GLY A 1 297 ? -64.868 -25.132 17.247 1.00 55.00 297 GLY A N 1
ATOM 2136 C CA . GLY A 1 297 ? -66.082 -25.046 18.076 1.00 55.00 297 GLY A CA 1
ATOM 2137 C C . GLY A 1 297 ? -66.450 -23.650 18.599 1.00 55.00 297 GLY A C 1
ATOM 2138 O O . GLY A 1 297 ? -67.570 -23.465 19.068 1.00 55.00 297 GLY A O 1
ATOM 2139 N N . THR A 1 298 ? -65.580 -22.645 18.468 1.00 53.75 298 THR A N 1
ATOM 2140 C CA . THR A 1 298 ? -65.882 -21.236 18.783 1.00 53.75 298 THR A CA 1
ATOM 2141 C C . THR A 1 298 ? -66.219 -20.470 17.505 1.00 53.75 298 THR A C 1
ATOM 2143 O O . THR A 1 298 ? -65.368 -19.828 16.896 1.00 53.75 298 THR A O 1
ATOM 2146 N N . VAL A 1 299 ? -67.478 -20.574 17.070 1.00 54.12 299 VAL A N 1
ATOM 2147 C CA . VAL A 1 299 ? -67.988 -19.856 15.892 1.00 54.12 299 VAL A CA 1
ATOM 2148 C C . VAL A 1 299 ? -68.445 -18.458 16.297 1.00 54.12 299 VAL A C 1
ATOM 2150 O O . VAL A 1 299 ? -69.297 -18.297 17.174 1.00 54.12 299 VAL A O 1
ATOM 2153 N N . LEU A 1 300 ? -67.911 -17.446 15.619 1.00 51.75 300 LEU A N 1
ATOM 2154 C CA . LEU A 1 300 ? -68.374 -16.066 15.730 1.00 51.75 300 LEU A CA 1
ATOM 2155 C C . LEU A 1 300 ? -69.800 -15.937 15.195 1.00 51.75 300 LEU A C 1
ATOM 2157 O O . LEU A 1 300 ? -70.029 -16.088 13.995 1.00 51.75 300 LEU A O 1
ATOM 2161 N N . SER A 1 301 ? -70.754 -15.646 16.079 1.00 53.81 301 SER A N 1
ATOM 2162 C CA . SER A 1 301 ? -72.142 -15.342 15.721 1.00 53.81 301 SER A CA 1
ATOM 2163 C C . SER A 1 301 ? -72.551 -13.983 16.283 1.00 53.81 301 SER A C 1
ATOM 2165 O O . SER A 1 301 ? -72.008 -13.525 17.289 1.00 53.81 301 SER A O 1
ATOM 2167 N N . SER A 1 302 ? -73.554 -13.357 15.665 1.00 50.22 302 SER A N 1
ATOM 2168 C CA . SER A 1 302 ? -74.119 -12.061 16.073 1.00 50.22 302 SER A CA 1
ATOM 2169 C C . SER A 1 302 ? -74.732 -12.045 17.484 1.00 50.22 302 SER A C 1
ATOM 2171 O O . SER A 1 302 ? -75.195 -11.001 17.930 1.00 50.22 302 SER A O 1
ATOM 2173 N N . ALA A 1 303 ? -74.753 -13.188 18.178 1.00 52.16 303 ALA A N 1
ATOM 2174 C CA . ALA A 1 303 ? -75.307 -13.368 19.515 1.00 52.16 303 ALA A CA 1
ATOM 2175 C C . ALA A 1 303 ? -74.239 -13.567 20.614 1.00 52.16 303 ALA A C 1
ATOM 2177 O O . ALA A 1 303 ? -74.603 -13.816 21.762 1.00 52.16 303 ALA A O 1
ATOM 2178 N N . GLN A 1 304 ? -72.934 -13.484 20.312 1.00 53.59 304 GLN A N 1
ATOM 2179 C CA . GLN A 1 304 ? -71.902 -13.650 21.344 1.00 53.59 304 GLN A CA 1
ATOM 2180 C C . GLN A 1 304 ? -71.737 -12.412 22.244 1.00 53.59 304 GLN A C 1
ATOM 2182 O O . GLN A 1 304 ? -71.466 -11.299 21.792 1.00 53.59 304 GLN A O 1
ATOM 2187 N N . THR A 1 305 ? -71.822 -12.642 23.556 1.00 46.56 305 THR A N 1
ATOM 2188 C CA . THR A 1 305 ? -71.449 -11.710 24.627 1.00 46.56 305 THR A CA 1
ATOM 2189 C C . THR A 1 305 ? -69.934 -11.511 24.633 1.00 46.56 305 THR A C 1
ATOM 2191 O O . THR A 1 305 ? -69.237 -12.345 25.198 1.00 46.56 305 THR A O 1
ATOM 2194 N N . ASN A 1 306 ? -69.445 -10.481 23.926 1.00 45.44 306 ASN A N 1
ATOM 2195 C CA . ASN A 1 306 ? -68.129 -9.806 24.061 1.00 45.44 306 ASN A CA 1
ATOM 2196 C C . ASN A 1 306 ? -67.781 -8.902 22.851 1.00 45.44 306 ASN A C 1
ATOM 2198 O O . ASN A 1 306 ? -66.656 -8.425 22.737 1.00 45.44 306 ASN A O 1
ATOM 2202 N N . VAL A 1 307 ? -68.734 -8.600 21.960 1.00 47.38 307 VAL A N 1
ATOM 2203 C CA . VAL A 1 307 ? -68.536 -7.678 20.817 1.00 47.38 307 VAL A CA 1
ATOM 2204 C C . VAL A 1 307 ? -68.421 -6.190 21.200 1.00 47.38 307 VAL A C 1
ATOM 2206 O O . VAL A 1 307 ? -68.234 -5.344 20.334 1.00 47.38 307 VAL A O 1
ATOM 2209 N N . THR A 1 308 ? -68.509 -5.855 22.491 1.00 47.94 308 THR A N 1
ATOM 2210 C CA . THR A 1 308 ? -68.432 -4.482 23.027 1.00 47.94 308 THR A CA 1
ATOM 2211 C C . THR A 1 308 ? -67.342 -4.325 24.089 1.00 47.94 308 THR A C 1
ATOM 2213 O O . THR A 1 308 ? -67.490 -3.532 25.019 1.00 47.94 308 THR A O 1
ATOM 2216 N N . ALA A 1 309 ? -66.265 -5.111 24.018 1.00 47.22 309 ALA A N 1
ATOM 2217 C CA . ALA A 1 309 ? -65.145 -4.938 24.935 1.00 47.22 309 ALA A CA 1
ATOM 2218 C C . ALA A 1 309 ? -64.474 -3.572 24.683 1.00 47.22 309 ALA A C 1
ATOM 2220 O O . ALA A 1 309 ? -63.800 -3.374 23.677 1.00 47.22 309 ALA A O 1
ATOM 2221 N N . THR A 1 310 ? -64.664 -2.617 25.597 1.00 48.56 310 THR A N 1
ATOM 2222 C CA . THR A 1 310 ? -63.986 -1.304 25.596 1.00 48.56 310 THR A CA 1
ATOM 2223 C C . THR A 1 310 ? -62.515 -1.391 26.012 1.00 48.56 310 THR A C 1
ATOM 2225 O O . THR A 1 310 ? -61.789 -0.405 25.913 1.00 48.56 310 THR A O 1
ATOM 2228 N N . ALA A 1 311 ? -62.066 -2.567 26.454 1.00 50.19 311 ALA A N 1
ATOM 2229 C CA . ALA A 1 311 ? -60.675 -2.890 26.730 1.00 50.19 311 ALA A CA 1
ATOM 2230 C C . ALA A 1 311 ? -60.425 -4.373 26.429 1.00 50.19 311 ALA A C 1
ATOM 2232 O O . ALA A 1 311 ? -61.239 -5.226 26.784 1.00 50.19 311 ALA A O 1
ATOM 2233 N N . VAL A 1 312 ? -59.287 -4.679 25.807 1.00 52.59 312 VAL A N 1
ATOM 2234 C CA . VAL A 1 312 ? -58.832 -6.056 25.584 1.00 52.59 312 VAL A CA 1
ATOM 2235 C C . VAL A 1 312 ? -57.741 -6.354 26.619 1.00 52.59 312 VAL A C 1
ATOM 2237 O O . VAL A 1 312 ? -56.676 -5.738 26.561 1.00 52.59 312 VAL A O 1
ATOM 2240 N N . PRO A 1 313 ? -57.981 -7.231 27.610 1.00 51.31 313 PRO A N 1
ATOM 2241 C CA . PRO A 1 313 ? -56.957 -7.590 28.582 1.00 51.31 313 PRO A CA 1
ATOM 2242 C C . PRO A 1 313 ? -55.898 -8.470 27.906 1.00 51.31 313 PRO A C 1
ATOM 2244 O O . PRO A 1 313 ? -56.184 -9.592 27.485 1.00 51.31 313 PRO A O 1
ATOM 2247 N N . PHE A 1 314 ? -54.673 -7.958 27.787 1.00 58.16 314 PHE A N 1
ATOM 2248 C CA . PHE A 1 314 ? -53.554 -8.682 27.182 1.00 58.16 314 PHE A CA 1
ATOM 2249 C C . PHE A 1 314 ? -52.664 -9.349 28.237 1.00 58.16 314 PHE A C 1
ATOM 2251 O O . PHE A 1 314 ? -52.389 -8.778 29.291 1.00 58.16 314 PHE A O 1
ATOM 2258 N N . GLY A 1 315 ? -52.172 -10.547 27.913 1.00 60.59 315 GLY A N 1
ATOM 2259 C CA . GLY A 1 315 ? -50.952 -11.111 28.496 1.00 60.59 315 GLY A CA 1
ATOM 2260 C C . GLY A 1 315 ? -49.719 -10.724 27.667 1.00 60.59 315 GLY A C 1
ATOM 2261 O O . GLY A 1 315 ? -49.735 -9.743 26.927 1.00 60.59 315 GLY A O 1
ATOM 2262 N N . SER A 1 316 ? -48.643 -11.508 27.740 1.00 63.97 316 SER A N 1
ATOM 2263 C CA . SER A 1 316 ? -47.454 -11.301 26.901 1.00 63.97 316 SER A CA 1
ATOM 2264 C C . SER A 1 316 ? -47.731 -11.649 25.429 1.00 63.97 316 SER A C 1
ATOM 2266 O O . SER A 1 316 ? -48.145 -12.768 25.132 1.00 63.97 316 SER A O 1
ATOM 2268 N N . VAL A 1 317 ? -47.463 -10.722 24.502 1.00 63.34 317 VAL A N 1
ATOM 2269 C CA . VAL A 1 317 ? -47.530 -10.953 23.044 1.00 63.34 317 VAL A CA 1
ATOM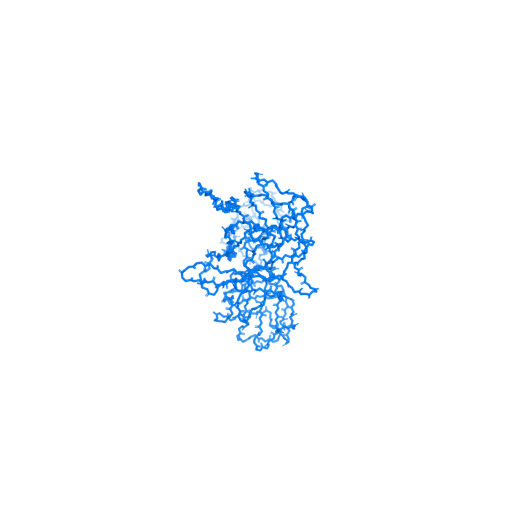 2270 C C . VAL A 1 317 ? -46.113 -11.113 22.496 1.00 63.34 317 VAL A C 1
ATOM 2272 O O . VAL A 1 317 ? -45.265 -10.248 22.706 1.00 63.34 317 VAL A O 1
ATOM 2275 N N . ALA A 1 318 ? -45.839 -12.220 21.803 1.00 69.25 318 ALA A N 1
ATOM 2276 C CA . ALA A 1 318 ? -44.522 -12.470 21.225 1.00 69.25 318 ALA A CA 1
ATOM 2277 C C . ALA A 1 318 ? -44.319 -11.673 19.923 1.00 69.25 318 ALA A C 1
ATOM 2279 O O . ALA A 1 318 ? -45.213 -11.596 19.077 1.00 69.25 318 ALA A O 1
ATOM 2280 N N . ILE A 1 319 ? -43.119 -11.125 19.730 1.00 66.56 319 ILE A N 1
ATOM 2281 C CA . ILE A 1 319 ? -42.730 -10.434 18.491 1.00 66.56 319 ILE A CA 1
ATOM 2282 C C . ILE A 1 319 ? -42.742 -11.432 17.323 1.00 66.56 319 ILE A C 1
ATOM 2284 O O . ILE A 1 319 ? -42.181 -12.524 17.431 1.00 66.56 319 ILE A O 1
ATOM 2288 N N . GLY A 1 320 ? -43.375 -11.057 16.208 1.00 64.06 320 GLY A N 1
ATOM 2289 C CA . GLY A 1 320 ? -43.549 -11.917 15.032 1.00 64.06 320 GLY A CA 1
ATOM 2290 C C . GLY A 1 320 ? -44.699 -12.922 15.149 1.00 64.06 320 GLY A C 1
ATOM 2291 O O . GLY A 1 320 ? -44.862 -13.761 14.266 1.00 64.06 320 GLY A O 1
ATOM 2292 N N . SER A 1 321 ? -45.497 -12.851 16.219 1.00 61.88 321 SER A N 1
ATOM 2293 C CA . SER A 1 321 ? -46.728 -13.630 16.351 1.00 61.88 321 SER A CA 1
ATOM 2294 C C . SER A 1 321 ? -47.952 -12.793 15.983 1.00 61.88 321 SER A C 1
ATOM 2296 O O . SER A 1 321 ? -47.959 -11.567 16.118 1.00 61.88 321 SER A O 1
ATOM 2298 N N . THR A 1 322 ? -48.994 -13.475 15.510 1.00 60.12 322 THR A N 1
ATOM 2299 C CA . THR A 1 322 ? -50.340 -12.909 15.409 1.00 60.12 322 THR A CA 1
ATOM 2300 C C . THR A 1 322 ? -51.214 -13.556 16.472 1.00 60.12 322 THR A C 1
ATOM 2302 O O . THR A 1 322 ? -51.222 -14.779 16.615 1.00 60.12 322 THR A O 1
ATOM 2305 N N . ALA A 1 323 ? -51.926 -12.738 17.242 1.00 60.19 323 ALA A N 1
ATOM 2306 C CA . ALA A 1 323 ? -52.910 -13.203 18.211 1.00 60.19 323 ALA A CA 1
ATOM 2307 C C . ALA A 1 323 ? -54.305 -12.826 17.707 1.00 60.19 323 ALA A C 1
ATOM 2309 O O . ALA A 1 323 ? -54.565 -11.663 17.402 1.00 60.19 323 ALA A O 1
ATOM 2310 N N . ASN A 1 324 ? -55.197 -13.811 17.615 1.00 58.38 324 ASN A N 1
ATOM 2311 C CA . ASN A 1 324 ? -56.585 -13.597 17.219 1.00 58.38 324 ASN A CA 1
ATOM 2312 C C . ASN A 1 324 ? -57.475 -13.696 18.459 1.00 58.38 324 ASN A C 1
ATOM 2314 O O . ASN A 1 324 ? -57.456 -14.711 19.157 1.00 58.38 324 ASN A O 1
ATOM 2318 N N . GLN A 1 325 ? -58.292 -12.677 18.705 1.00 55.00 325 GLN A N 1
ATOM 2319 C CA . GLN A 1 325 ? -59.429 -12.792 19.609 1.00 55.00 325 GLN A CA 1
ATOM 2320 C C . GLN A 1 325 ? -60.676 -12.354 18.871 1.00 55.00 325 GLN A C 1
ATOM 2322 O O . GLN A 1 325 ? -60.781 -11.178 18.571 1.00 55.00 325 GLN A O 1
ATOM 2327 N N . LEU A 1 326 ? -61.597 -13.292 18.636 1.00 53.38 326 LEU A N 1
ATOM 2328 C CA . LEU A 1 326 ? -63.000 -13.148 18.219 1.00 53.38 326 LEU A CA 1
ATOM 2329 C C . LEU A 1 326 ? -63.371 -11.976 17.263 1.00 53.38 326 LEU A C 1
ATOM 2331 O O . LEU A 1 326 ? -63.876 -12.236 16.182 1.00 53.38 326 LEU A O 1
ATOM 2335 N N . ALA A 1 327 ? -63.152 -10.707 17.606 1.00 54.94 327 ALA A N 1
ATOM 2336 C CA . ALA A 1 327 ? -63.418 -9.547 16.745 1.00 54.94 327 ALA A CA 1
ATOM 2337 C C . ALA A 1 327 ? -62.166 -8.860 16.154 1.00 54.94 327 ALA A C 1
ATOM 2339 O O . ALA A 1 327 ? -62.305 -8.023 15.262 1.00 54.94 327 ALA A O 1
ATOM 2340 N N . GLN A 1 328 ? -60.961 -9.151 16.658 1.00 58.16 328 GLN A N 1
ATOM 2341 C CA . GLN A 1 328 ? -59.736 -8.408 16.361 1.00 58.16 328 GLN A CA 1
ATOM 2342 C C . GLN A 1 328 ? -58.530 -9.325 16.118 1.00 58.16 328 GLN A C 1
ATOM 2344 O O . GLN A 1 328 ? -58.319 -10.327 16.810 1.00 58.16 328 GLN A O 1
ATOM 2349 N N . ARG A 1 329 ? -57.698 -8.935 15.150 1.00 63.59 329 ARG A N 1
ATOM 2350 C CA . ARG A 1 329 ? -56.372 -9.499 14.901 1.00 63.59 329 ARG A CA 1
ATOM 2351 C C . ARG A 1 329 ? -55.322 -8.531 15.417 1.00 63.59 329 ARG A C 1
ATOM 2353 O O . ARG A 1 329 ? -55.328 -7.357 15.049 1.00 63.59 329 ARG A O 1
ATOM 2360 N N . LEU A 1 330 ? -54.395 -9.055 16.211 1.00 67.19 330 LEU A N 1
ATOM 2361 C CA . LEU A 1 330 ? -53.243 -8.323 16.708 1.00 67.19 330 LEU A CA 1
ATOM 2362 C C . LEU A 1 330 ? -51.964 -8.819 16.053 1.00 67.19 330 LEU A C 1
ATOM 2364 O O . LEU A 1 330 ? -51.700 -10.022 16.028 1.00 67.19 330 LEU A O 1
ATOM 2368 N N . GLY A 1 331 ? -51.162 -7.881 15.564 1.00 69.44 331 GLY A N 1
ATOM 2369 C CA . GLY A 1 331 ? -49.822 -8.134 15.051 1.00 69.44 331 GLY A CA 1
ATOM 2370 C C . GLY A 1 331 ? -48.804 -7.251 15.755 1.00 69.44 331 GLY A C 1
ATOM 2371 O O . GLY A 1 331 ? -49.040 -6.056 15.941 1.00 69.44 331 GLY A O 1
ATOM 2372 N N . VAL A 1 332 ? -47.671 -7.845 16.129 1.00 72.81 332 VAL A N 1
ATOM 2373 C CA . VAL A 1 332 ? -46.487 -7.108 16.580 1.00 72.81 332 VAL A CA 1
ATOM 2374 C C . VAL A 1 332 ? -45.331 -7.495 15.680 1.00 72.81 332 VAL A C 1
ATOM 2376 O O . VAL A 1 332 ? -44.868 -8.638 15.700 1.00 72.81 332 VAL A O 1
ATOM 2379 N N . ILE A 1 333 ? -44.863 -6.536 14.891 1.00 76.75 333 ILE A N 1
ATOM 2380 C CA . ILE A 1 333 ? -43.675 -6.694 14.057 1.00 76.75 333 ILE A CA 1
ATOM 2381 C C . ILE A 1 333 ? -42.597 -5.715 14.505 1.00 76.75 333 ILE A C 1
ATOM 2383 O O . ILE A 1 333 ? -42.884 -4.650 15.056 1.00 76.75 333 ILE A O 1
ATOM 2387 N N . THR A 1 334 ? -41.348 -6.097 14.267 1.00 75.38 334 THR A N 1
ATOM 2388 C CA . THR A 1 334 ? -40.191 -5.235 14.485 1.00 75.38 334 THR A CA 1
ATOM 2389 C C . THR A 1 334 ? -39.342 -5.190 13.226 1.00 75.38 334 THR A C 1
ATOM 2391 O O . THR A 1 334 ? -39.279 -6.161 12.471 1.00 75.38 334 THR A O 1
ATOM 2394 N N . ASN A 1 335 ? -38.695 -4.050 13.005 1.00 69.50 335 ASN A N 1
ATOM 2395 C CA . ASN A 1 335 ? -37.670 -3.876 11.980 1.00 69.50 335 ASN A CA 1
ATOM 2396 C C . ASN A 1 335 ? -36.287 -4.395 12.424 1.00 69.50 335 ASN A C 1
ATOM 2398 O O . ASN A 1 335 ? -35.354 -4.386 11.622 1.00 69.50 335 ASN A O 1
ATOM 2402 N N . LEU A 1 336 ? -36.141 -4.855 13.672 1.00 56.91 336 LEU A N 1
ATOM 2403 C CA . LEU A 1 336 ? -34.919 -5.487 14.159 1.00 56.91 336 LEU A CA 1
ATOM 2404 C C . LEU A 1 336 ? -34.791 -6.912 13.604 1.00 56.91 336 LEU A C 1
ATOM 2406 O O . LEU A 1 336 ? -35.705 -7.730 13.730 1.00 56.91 336 LEU A O 1
ATOM 2410 N N . ARG A 1 337 ? -33.634 -7.239 13.016 1.00 52.34 337 ARG A N 1
ATOM 2411 C CA . ARG A 1 337 ? -33.271 -8.644 12.779 1.00 52.34 337 ARG A CA 1
ATOM 2412 C C . ARG A 1 337 ? -32.963 -9.310 14.123 1.00 52.34 337 ARG A C 1
ATOM 2414 O O . ARG A 1 337 ? -32.344 -8.687 14.981 1.00 52.34 337 ARG A O 1
ATOM 2421 N N . LYS A 1 338 ? -33.405 -10.559 14.279 1.00 46.00 338 LYS A N 1
ATOM 2422 C CA . LYS A 1 338 ? -32.884 -11.460 15.315 1.00 46.00 338 LYS A CA 1
ATOM 2423 C C . LYS A 1 338 ? -31.423 -11.792 15.050 1.00 46.00 338 LYS A C 1
ATOM 2425 O O . LYS A 1 338 ? -31.077 -11.920 13.852 1.00 46.00 338 LYS A O 1
#

Foldseek 3Di:
DDDPPDPPDQPQFAAWDPKDKDWPALAAKDKFWFDPDADFWDQKTFTDLVDDLQNFCQLDDFQFWKFKADDPPTDIWGFHDAPGRGITGTPTTDHRRRPDPRIMIIGWDFIKIKIKIAAQDKAFQKKKKKWFFADPDPPDDQECQGAAQGGWHQYHPPPQGFAQVFKDFPPPFGKGWDDKDWDWDDVVTDITITTIIMGTDDGRDMDDNGDMTIMIGGDPHGTTHHGHHPPDPDAPFWDKTKMWIFMDYNVRHTSHDIDIDIRTHHRDGDDDDDDPKDKDKDKDFPPDQQDPLVHPPDGQDPPDPPPPPPDDDDDDDDEPDWDDDRTIIIHIYIPDDD

Secondary structure (DSSP, 8-state):
-----------PPPPPEEEEEEES--BPPEEEEBPTT--TT-SEEEBPSSSSS--SSTT--TT-EEEEEETTEEEEEEEEEEEETTEEEESSPPPGGG-STT-EEEE--EE-EEEEEE-----TT-EEEEEEE----TT--TTSSSPPSSS-B--BTTBB---GGGEE-GGGPEEEE---EEEEETTTTEEEEEEEEEEEPPTT----SSS-EEEEE-SSS-EEPP-S-TT--STTSPEEEEEEEEEE-TTS-B-SPPEEEEEEEBPPP---------EEEEEEE---TT--TTSTT----TT-TTTT-SS----PPPTT-EEEETTEEEEEEES---